Protein AF-A0A0M0F836-F1 (afdb_monomer_lite)

Radius of gyration: 31.85 Å; chains: 1; bounding box: 67×70×103 Å

Structure (mmCIF, N/CA/C/O backbone):
data_AF-A0A0M0F836-F1
#
_entry.id   AF-A0A0M0F836-F1
#
loop_
_atom_site.group_PDB
_atom_site.id
_atom_site.type_symbol
_atom_site.label_atom_id
_atom_site.label_alt_id
_atom_site.label_comp_id
_atom_site.label_asym_id
_atom_site.label_entity_id
_atom_site.label_seq_id
_atom_site.pdbx_PDB_ins_code
_atom_site.Cartn_x
_atom_site.Cartn_y
_atom_site.Cartn_z
_atom_site.occupancy
_atom_site.B_iso_or_equiv
_atom_site.auth_seq_id
_atom_site.auth_comp_id
_atom_site.auth_asym_id
_atom_site.auth_atom_id
_atom_site.pdbx_PDB_model_num
ATOM 1 N N . MET A 1 1 ? -29.508 32.703 23.927 1.00 38.66 1 MET A N 1
ATOM 2 C CA . MET A 1 1 ? -28.479 32.067 23.074 1.00 38.66 1 MET A CA 1
ATOM 3 C C . MET A 1 1 ? -28.420 30.587 23.419 1.00 38.66 1 MET A C 1
ATOM 5 O O . MET A 1 1 ? -27.802 30.212 24.405 1.00 38.66 1 MET A O 1
ATOM 9 N N . THR A 1 2 ? -29.144 29.758 22.676 1.00 40.75 2 THR A N 1
ATOM 10 C CA . THR A 1 2 ? -29.119 28.296 22.809 1.00 40.75 2 THR A CA 1
ATOM 11 C C . THR A 1 2 ? -27.821 27.777 22.197 1.00 40.75 2 THR A C 1
ATOM 13 O O . THR A 1 2 ? -27.558 28.020 21.021 1.00 40.75 2 THR A O 1
ATOM 16 N N . GLY A 1 3 ? -26.974 27.129 23.001 1.00 41.53 3 GLY A N 1
ATOM 17 C CA . GLY A 1 3 ? -25.743 26.508 22.509 1.00 41.53 3 GLY A CA 1
ATOM 18 C C . GLY A 1 3 ? -26.032 25.457 21.426 1.00 41.53 3 GLY A C 1
ATOM 19 O O . GLY A 1 3 ? -27.155 24.952 21.359 1.00 41.53 3 GLY A O 1
ATOM 20 N N . PRO A 1 4 ? -25.049 25.123 20.569 1.00 46.59 4 PRO A N 1
ATOM 21 C CA . PRO A 1 4 ? -25.224 24.083 19.563 1.00 46.59 4 PRO A CA 1
ATOM 22 C C . PRO A 1 4 ? -25.622 22.778 20.258 1.00 46.59 4 PRO A C 1
ATOM 24 O O . PRO A 1 4 ? -24.910 22.296 21.141 1.00 46.59 4 PRO A O 1
ATOM 27 N N . ALA A 1 5 ? -26.783 22.240 19.881 1.00 46.97 5 ALA A N 1
ATOM 28 C CA . ALA A 1 5 ? -27.274 20.973 20.398 1.00 46.97 5 ALA A CA 1
ATOM 29 C C . ALA A 1 5 ? -26.207 19.880 20.181 1.00 46.97 5 ALA A C 1
ATOM 31 O O . ALA A 1 5 ? -25.584 19.846 19.112 1.00 46.97 5 ALA A O 1
ATOM 32 N N . PRO A 1 6 ? -25.957 19.003 21.171 1.00 49.88 6 PRO A N 1
ATOM 33 C CA . PRO A 1 6 ? -25.001 17.917 21.018 1.00 49.88 6 PRO A CA 1
ATOM 34 C C . PRO A 1 6 ? -25.407 17.064 19.816 1.00 49.88 6 PRO A C 1
ATOM 36 O O . PRO A 1 6 ? -26.532 16.568 19.751 1.00 49.88 6 PRO A O 1
ATOM 39 N N . ALA A 1 7 ? -24.496 16.921 18.850 1.00 49.19 7 ALA A N 1
ATOM 40 C CA . ALA A 1 7 ? -24.729 16.081 17.686 1.00 49.19 7 ALA A CA 1
ATOM 41 C C . ALA A 1 7 ? -25.085 14.659 18.168 1.00 49.19 7 ALA A C 1
ATOM 43 O O . ALA A 1 7 ? -24.323 14.098 18.964 1.00 49.19 7 ALA A O 1
ATOM 44 N N . PRO A 1 8 ? -26.226 14.088 17.742 1.00 48.28 8 PRO A N 1
ATOM 45 C CA . PRO A 1 8 ? -26.642 12.760 18.176 1.00 48.28 8 PRO A CA 1
ATOM 46 C C . PRO A 1 8 ? -25.544 11.741 17.855 1.00 48.28 8 PRO A C 1
ATOM 48 O O . PRO A 1 8 ? -24.994 11.755 16.751 1.00 48.28 8 PRO A O 1
ATOM 51 N N . ASP A 1 9 ? -25.199 10.877 18.820 1.00 51.72 9 ASP A N 1
ATOM 52 C CA . ASP A 1 9 ? -24.208 9.819 18.599 1.00 51.72 9 ASP A CA 1
ATOM 53 C C . ASP A 1 9 ? -24.711 8.945 17.434 1.00 51.72 9 ASP A C 1
ATOM 55 O O . ASP A 1 9 ? -25.787 8.357 17.535 1.00 51.72 9 ASP A O 1
ATOM 59 N N . PRO A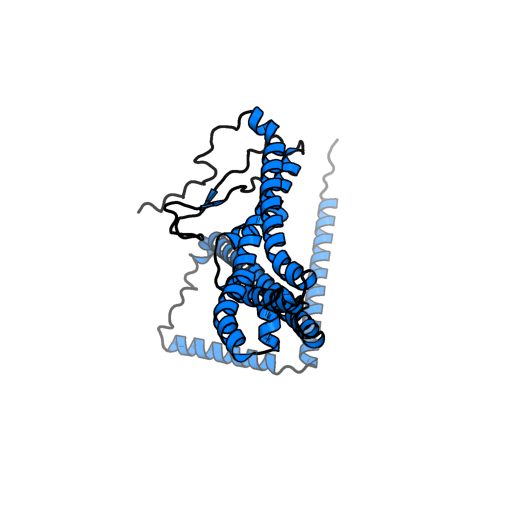 1 10 ? -23.981 8.824 16.312 1.00 49.31 10 PRO A N 1
ATOM 60 C CA . PRO A 1 10 ? -24.404 7.981 15.193 1.00 49.31 10 PRO A CA 1
ATOM 61 C C . PRO A 1 10 ? -24.591 6.507 15.589 1.00 49.31 10 PRO A C 1
ATOM 63 O O . PRO A 1 10 ? -25.200 5.747 14.843 1.00 49.31 10 PRO A O 1
ATOM 66 N N . ARG A 1 11 ? -24.105 6.092 16.769 1.00 52.75 11 ARG A N 1
ATOM 67 C CA . ARG A 1 11 ? -24.384 4.773 17.356 1.00 52.75 11 ARG A CA 1
ATOM 68 C C . ARG A 1 11 ? -25.821 4.589 17.847 1.00 52.75 11 ARG A C 1
ATOM 70 O O . ARG A 1 11 ? -26.222 3.446 18.050 1.00 52.75 11 ARG A O 1
ATOM 77 N N . THR A 1 12 ? -26.567 5.665 18.100 1.00 47.25 12 THR A N 1
ATOM 78 C CA . THR A 1 12 ? -27.884 5.597 18.753 1.00 47.25 12 THR A CA 1
ATOM 79 C C . THR A 1 12 ? -29.061 5.806 17.805 1.00 47.25 12 THR A C 1
ATOM 81 O O . THR A 1 12 ? -30.172 5.441 18.175 1.00 47.25 12 THR A O 1
ATOM 84 N N . SER A 1 13 ? -28.861 6.349 16.598 1.00 45.16 13 SER A N 1
ATOM 85 C CA . SER A 1 13 ? -29.974 6.932 15.830 1.00 45.16 13 SER A CA 1
ATOM 86 C C . SER A 1 13 ? -30.487 6.158 14.607 1.00 45.16 13 SER A C 1
ATOM 88 O O . SER A 1 13 ? -31.520 6.567 14.084 1.00 45.16 13 SER A O 1
ATOM 90 N N . ARG A 1 14 ? -29.858 5.063 14.134 1.00 48.09 14 ARG A N 1
ATOM 91 C CA . ARG A 1 14 ? -30.358 4.359 12.919 1.00 48.09 14 ARG A CA 1
ATOM 92 C C . ARG A 1 14 ? -30.484 2.828 12.927 1.00 48.09 14 ARG A C 1
ATOM 94 O O . ARG A 1 14 ? -31.318 2.345 12.177 1.00 48.09 14 ARG A O 1
ATOM 101 N N . ASP A 1 15 ? -29.808 2.083 13.804 1.00 49.50 15 ASP A N 1
ATOM 102 C CA . ASP A 1 15 ? -29.874 0.601 13.826 1.00 49.50 15 ASP A CA 1
ATOM 103 C C . ASP A 1 15 ? -30.399 0.059 15.171 1.00 49.50 15 ASP A C 1
ATOM 105 O O . ASP A 1 15 ? -29.744 -0.724 15.864 1.00 49.50 15 ASP A O 1
ATOM 109 N N . ALA A 1 16 ? -31.569 0.541 15.600 1.00 49.22 16 ALA A N 1
ATOM 110 C CA . ALA A 1 16 ? -32.181 0.154 16.876 1.00 49.22 16 ALA A CA 1
ATOM 111 C C . ALA A 1 16 ? -32.944 -1.182 16.826 1.00 49.22 16 ALA A C 1
ATOM 113 O O . ALA A 1 16 ? -33.379 -1.662 17.872 1.00 49.22 16 ALA A O 1
ATOM 114 N N . THR A 1 17 ? -33.101 -1.805 15.656 1.00 55.50 17 THR A N 1
ATOM 115 C CA . THR A 1 17 ? -33.663 -3.154 15.562 1.00 55.50 17 THR A CA 1
ATOM 116 C C . THR A 1 17 ? -32.598 -4.164 15.994 1.00 55.50 17 THR A C 1
ATOM 118 O O . THR A 1 17 ? -31.546 -4.257 15.352 1.00 55.50 17 THR A O 1
ATOM 121 N N . PRO A 1 18 ? -32.811 -4.917 17.089 1.00 62.09 18 PRO A N 1
ATOM 122 C CA . PRO A 1 18 ? -31.881 -5.965 17.474 1.00 62.09 18 PRO A CA 1
ATOM 123 C C . PRO A 1 18 ? -31.757 -6.968 16.313 1.00 62.09 18 PRO A C 1
ATOM 125 O O . PRO A 1 18 ? -32.775 -7.363 15.740 1.00 62.09 18 PRO A O 1
ATOM 128 N N . PRO A 1 19 ? -30.531 -7.360 15.920 1.00 68.06 19 PRO A N 1
ATOM 129 C CA . PRO A 1 19 ? -30.342 -8.304 14.828 1.00 68.06 19 PRO A CA 1
ATOM 130 C C . PRO A 1 19 ? -31.049 -9.623 15.156 1.00 68.06 19 PRO A C 1
ATOM 132 O O . PRO A 1 19 ? -30.918 -10.137 16.267 1.00 68.06 19 PRO A O 1
ATOM 135 N N . GLY A 1 20 ? -31.791 -10.171 14.190 1.00 78.69 20 GLY A N 1
ATOM 136 C CA . GLY A 1 20 ? -32.480 -11.449 14.363 1.00 78.69 20 GLY A CA 1
ATOM 137 C C . GLY A 1 20 ? -31.507 -12.594 14.667 1.00 78.69 20 GLY A C 1
ATOM 138 O O . GLY A 1 20 ? -30.345 -12.572 14.253 1.00 78.69 20 GLY A O 1
ATOM 139 N N . THR A 1 21 ? -31.985 -13.629 15.358 1.00 82.19 21 THR A N 1
ATOM 140 C CA . THR A 1 21 ? -31.178 -14.780 15.806 1.00 82.19 21 THR A CA 1
ATOM 141 C C . THR A 1 21 ? -30.405 -15.445 14.662 1.00 82.19 21 THR A C 1
ATOM 143 O O . THR A 1 21 ? -29.228 -15.764 14.814 1.00 82.19 21 THR A O 1
ATOM 146 N N . ALA A 1 22 ? -31.027 -15.580 13.486 1.00 82.69 22 ALA A N 1
ATOM 147 C CA . ALA A 1 22 ? -30.385 -16.139 12.296 1.00 82.69 22 ALA A CA 1
ATOM 148 C C . ALA A 1 22 ? -29.188 -15.296 11.814 1.00 82.69 22 ALA A C 1
ATOM 150 O O . ALA A 1 22 ? -28.144 -15.845 11.467 1.00 82.69 22 ALA A O 1
ATOM 151 N N . ALA A 1 23 ? -29.293 -13.963 11.862 1.00 79.50 23 ALA A N 1
ATOM 152 C CA . ALA A 1 23 ? -28.206 -13.065 11.473 1.00 79.50 23 ALA A CA 1
ATOM 153 C C . ALA A 1 23 ? -27.021 -13.139 12.451 1.00 79.50 23 ALA A C 1
ATOM 155 O O . ALA A 1 23 ? -25.865 -13.037 12.040 1.00 79.50 23 ALA A O 1
ATOM 156 N N . LEU A 1 24 ? -27.291 -13.364 13.741 1.00 79.69 24 LEU A N 1
ATOM 157 C CA . LEU A 1 24 ? -26.248 -13.594 14.742 1.00 79.69 24 LEU A CA 1
ATOM 158 C C . LEU A 1 24 ? -25.555 -14.952 14.558 1.00 79.69 24 LEU A C 1
ATOM 160 O O . LEU A 1 24 ? -24.336 -15.024 14.706 1.00 79.69 24 LEU A O 1
ATOM 164 N N . LEU A 1 25 ? -26.297 -16.001 14.189 1.00 84.62 25 LEU A N 1
ATOM 165 C CA . LEU A 1 25 ? -25.742 -17.335 13.926 1.00 84.62 25 LEU A CA 1
ATOM 166 C C . LEU A 1 25 ? -24.909 -17.390 12.638 1.00 84.62 25 LEU A C 1
ATOM 168 O O . LEU A 1 25 ? -23.861 -18.029 12.617 1.00 84.62 25 LEU A O 1
ATOM 172 N N . LEU A 1 26 ? -25.333 -16.685 11.584 1.00 89.06 26 LEU A N 1
ATOM 173 C CA . LEU A 1 26 ? -24.623 -16.620 10.298 1.00 89.06 26 LEU A CA 1
ATOM 174 C C . LEU A 1 26 ? -23.487 -15.590 10.276 1.00 89.06 26 LEU A C 1
ATOM 176 O O . LEU A 1 26 ? -22.706 -15.543 9.326 1.00 89.06 26 LEU A O 1
ATOM 180 N N . ARG A 1 27 ? -23.346 -14.789 11.333 1.00 87.69 27 ARG A N 1
ATOM 181 C CA . ARG A 1 27 ? -22.303 -13.772 11.491 1.00 87.69 27 ARG A CA 1
ATOM 182 C C . ARG A 1 27 ? -20.878 -14.239 11.140 1.00 87.69 27 ARG A C 1
ATOM 184 O O . ARG A 1 27 ? -20.222 -13.527 10.379 1.00 87.69 27 ARG A O 1
ATOM 191 N N . PRO A 1 28 ? -20.358 -15.375 11.655 1.00 90.12 28 PRO A N 1
ATOM 192 C CA . PRO A 1 28 ? -19.011 -15.825 11.304 1.00 90.12 28 PRO A CA 1
ATOM 193 C C . PRO A 1 28 ? -18.879 -16.128 9.808 1.00 90.12 28 PRO A C 1
ATOM 195 O O . PRO A 1 28 ? -17.868 -15.765 9.214 1.00 90.12 28 PRO A O 1
ATOM 198 N N . VAL A 1 29 ? -19.911 -16.717 9.194 1.00 92.62 29 VAL A N 1
ATOM 199 C CA . VAL A 1 29 ? -19.931 -17.052 7.762 1.00 92.62 29 VAL A CA 1
ATOM 200 C C . VAL A 1 29 ? -19.974 -15.784 6.913 1.00 92.62 29 VAL A C 1
ATOM 202 O O . VAL A 1 29 ? -19.189 -15.653 5.980 1.00 92.62 29 VAL A O 1
ATOM 205 N N . GLY A 1 30 ? -20.819 -14.814 7.273 1.00 90.31 30 GLY A N 1
ATOM 206 C CA . GLY A 1 30 ? -20.904 -13.531 6.574 1.00 90.31 30 GLY A CA 1
ATOM 207 C C . GLY A 1 30 ? -19.574 -12.775 6.579 1.00 90.31 30 GLY A C 1
ATOM 208 O O . GLY A 1 30 ? -19.116 -12.317 5.535 1.00 90.31 30 GLY A O 1
ATOM 209 N N . TYR A 1 31 ? -18.898 -12.699 7.730 1.00 93.38 31 TYR A N 1
ATOM 210 C CA . TYR A 1 31 ? -17.574 -12.077 7.795 1.00 93.38 31 TYR A CA 1
ATOM 211 C C . TYR A 1 31 ? -16.494 -12.864 7.067 1.00 93.38 31 TYR A C 1
ATOM 213 O O . TYR A 1 31 ? -15.620 -12.252 6.460 1.00 93.38 31 TYR A O 1
ATOM 221 N N . LEU A 1 32 ? -16.539 -14.195 7.112 1.00 94.69 32 LEU A N 1
ATOM 222 C CA . LEU A 1 32 ? -15.597 -15.023 6.369 1.00 94.69 32 LEU A CA 1
ATOM 223 C C . LEU A 1 32 ? -15.751 -14.790 4.862 1.00 94.69 32 LEU A C 1
ATOM 225 O O . LEU A 1 32 ? -14.758 -14.535 4.193 1.00 94.69 32 LEU A O 1
ATOM 229 N N . ALA A 1 33 ? -16.984 -14.801 4.349 1.00 94.25 33 ALA A N 1
ATOM 230 C CA . ALA A 1 33 ? -17.275 -14.551 2.941 1.00 94.25 33 ALA A CA 1
ATOM 231 C C . ALA A 1 33 ? -16.788 -13.163 2.497 1.00 94.25 33 ALA A C 1
ATOM 233 O O . ALA A 1 33 ? -16.072 -13.054 1.505 1.00 94.25 33 ALA A O 1
ATOM 234 N N . ILE A 1 34 ? -17.094 -12.111 3.268 1.00 92.75 34 ILE A N 1
ATOM 235 C CA . ILE A 1 34 ? -16.605 -10.751 2.988 1.00 92.75 34 ILE A CA 1
ATOM 236 C C . ILE A 1 34 ? -15.070 -10.711 3.014 1.00 92.75 34 ILE A C 1
ATOM 238 O O . ILE A 1 34 ? -14.456 -10.125 2.123 1.00 92.75 34 ILE A O 1
ATOM 242 N N . GLY A 1 35 ? -14.439 -11.359 3.997 1.00 95.12 35 GLY A N 1
ATOM 243 C CA . GLY A 1 35 ? -12.983 -11.449 4.095 1.00 95.12 35 GLY A CA 1
ATOM 244 C C . GLY A 1 35 ? -12.356 -12.113 2.874 1.00 95.12 35 GLY A C 1
ATOM 245 O O . GLY A 1 35 ? -11.427 -11.557 2.298 1.00 95.12 35 GLY A O 1
ATOM 246 N N . LEU A 1 36 ? -12.910 -13.245 2.434 1.00 97.38 36 LEU A N 1
ATOM 247 C CA . LEU A 1 36 ? -12.462 -13.967 1.242 1.00 97.38 36 LEU A CA 1
ATOM 248 C C . LEU A 1 36 ? -12.604 -13.128 -0.029 1.00 97.38 36 LEU A C 1
ATOM 250 O O . LEU A 1 36 ? -11.670 -13.093 -0.824 1.00 97.38 36 LEU A O 1
ATOM 254 N N . VAL A 1 37 ? -13.720 -12.412 -0.202 1.00 96.56 37 VAL A N 1
ATOM 255 C CA . VAL A 1 37 ? -13.922 -11.516 -1.353 1.00 96.56 37 VAL A CA 1
ATOM 256 C C . VAL A 1 37 ? -12.861 -10.417 -1.377 1.00 96.56 37 VAL A C 1
ATOM 258 O O . VAL A 1 37 ? -12.195 -10.229 -2.393 1.00 96.56 37 VAL A O 1
ATOM 261 N N . TRP A 1 38 ? -12.640 -9.719 -0.260 1.00 95.69 38 TRP A N 1
ATOM 262 C CA . TRP A 1 38 ? -11.617 -8.671 -0.203 1.00 95.69 38 TRP A CA 1
ATOM 263 C C . TRP A 1 38 ? -10.201 -9.221 -0.375 1.00 95.69 38 TRP A C 1
ATOM 265 O O . TRP A 1 38 ? -9.377 -8.577 -1.020 1.00 95.69 38 TRP A O 1
ATOM 275 N N . THR A 1 39 ? -9.910 -10.415 0.143 1.00 97.44 39 THR A N 1
ATOM 276 C CA . THR A 1 39 ? -8.635 -11.092 -0.114 1.00 97.44 39 THR A CA 1
ATOM 277 C C . THR A 1 39 ? -8.474 -11.443 -1.585 1.00 97.44 39 THR A C 1
ATOM 279 O O . THR A 1 39 ? -7.408 -11.185 -2.130 1.00 97.44 39 THR A O 1
ATOM 282 N N . ALA A 1 40 ? -9.506 -11.965 -2.248 1.00 97.50 40 ALA A N 1
ATOM 283 C CA . ALA A 1 40 ? -9.458 -12.271 -3.674 1.00 97.50 40 ALA A CA 1
ATOM 284 C C . ALA A 1 40 ? -9.200 -11.009 -4.511 1.00 97.50 40 ALA A C 1
ATOM 286 O O . ALA A 1 40 ? -8.326 -11.023 -5.372 1.00 97.50 40 ALA A O 1
ATOM 287 N N . ILE A 1 41 ? -9.875 -9.895 -4.200 1.00 95.38 41 ILE A N 1
ATOM 288 C CA . ILE A 1 41 ? -9.624 -8.594 -4.842 1.00 95.38 41 ILE A CA 1
ATOM 289 C C . ILE A 1 41 ? -8.181 -8.136 -4.584 1.00 95.38 41 ILE A C 1
ATOM 291 O O . ILE A 1 41 ? -7.490 -7.721 -5.509 1.00 95.38 41 ILE A O 1
ATOM 295 N N . GLY A 1 42 ? -7.699 -8.236 -3.342 1.00 95.38 42 GLY A N 1
ATOM 296 C CA . GLY A 1 42 ? -6.328 -7.869 -2.986 1.00 95.38 42 GLY A CA 1
ATOM 297 C C . GLY A 1 42 ? -5.282 -8.701 -3.728 1.00 95.38 42 GLY A C 1
ATOM 298 O O . GLY A 1 42 ? -4.326 -8.146 -4.264 1.00 95.38 42 GLY A O 1
ATOM 299 N N . LEU A 1 43 ? -5.484 -10.017 -3.810 1.00 97.00 43 LEU A N 1
ATOM 300 C CA . LEU A 1 43 ? -4.622 -10.936 -4.554 1.00 97.00 43 LEU A CA 1
ATOM 301 C C . LEU A 1 43 ? -4.673 -10.677 -6.058 1.00 97.00 43 LEU A C 1
ATOM 303 O O . LEU A 1 43 ? -3.630 -10.716 -6.699 1.00 97.00 43 LEU A O 1
ATOM 307 N N . PHE A 1 44 ? -5.845 -10.367 -6.613 1.00 96.19 44 PHE A N 1
ATOM 308 C CA . PHE A 1 44 ? -5.985 -9.982 -8.015 1.00 96.19 44 PHE A CA 1
ATOM 309 C C . PHE A 1 44 ? -5.193 -8.708 -8.328 1.00 96.19 44 PHE A C 1
ATOM 311 O O . PHE A 1 44 ? -4.434 -8.681 -9.292 1.00 96.19 44 PHE A O 1
ATOM 318 N N . VAL A 1 45 ? -5.297 -7.677 -7.481 1.00 93.62 45 VAL A N 1
ATOM 319 C CA . VAL A 1 45 ? -4.514 -6.439 -7.626 1.00 93.62 45 VAL A CA 1
ATOM 320 C C . VAL A 1 45 ? -3.017 -6.730 -7.526 1.00 93.62 45 VAL A C 1
ATOM 322 O O . VAL A 1 45 ? -2.258 -6.292 -8.382 1.00 93.62 45 VAL A O 1
ATOM 325 N N . VAL A 1 46 ? -2.574 -7.506 -6.532 1.00 94.00 46 VAL A N 1
ATOM 326 C CA . VAL A 1 46 ? -1.161 -7.914 -6.426 1.00 94.00 46 VAL A CA 1
ATOM 327 C C . VAL A 1 46 ? -0.718 -8.685 -7.671 1.00 94.00 46 VAL A C 1
ATOM 329 O O . VAL A 1 46 ? 0.346 -8.401 -8.213 1.00 94.00 46 VAL A O 1
ATOM 332 N N . GLY A 1 47 ? -1.545 -9.610 -8.157 1.00 94.75 47 GLY A N 1
ATOM 333 C CA . GLY A 1 47 ? -1.306 -10.370 -9.378 1.00 94.75 47 GLY A CA 1
ATOM 334 C C . GLY A 1 47 ? -1.130 -9.466 -10.593 1.00 94.75 47 GLY A C 1
ATOM 335 O O . GLY A 1 47 ? -0.158 -9.630 -11.317 1.00 94.75 47 GLY A O 1
ATOM 336 N N . LEU A 1 48 ? -1.987 -8.456 -10.767 1.00 92.19 48 LEU A N 1
ATOM 337 C CA . LEU A 1 48 ? -1.876 -7.475 -11.851 1.00 92.19 48 LEU A CA 1
ATOM 338 C C . LEU A 1 48 ? -0.551 -6.696 -11.792 1.00 92.19 48 LEU A C 1
ATOM 340 O O . LEU A 1 48 ? 0.092 -6.484 -12.817 1.00 92.19 48 LEU A O 1
ATOM 344 N N . TYR A 1 49 ? -0.113 -6.309 -10.593 1.00 90.75 49 TYR A N 1
ATOM 345 C CA . TYR A 1 49 ? 1.161 -5.609 -10.401 1.00 90.75 49 TYR A CA 1
ATOM 346 C C . TYR A 1 49 ? 2.375 -6.504 -10.657 1.00 90.75 49 TYR A C 1
ATOM 348 O O . TYR A 1 49 ? 3.394 -6.027 -11.154 1.00 90.75 49 TYR A O 1
ATOM 356 N N . LEU A 1 50 ? 2.290 -7.787 -10.304 1.00 93.56 50 LEU A N 1
ATOM 357 C CA . LEU A 1 50 ? 3.360 -8.755 -10.539 1.00 93.56 50 LEU A CA 1
ATOM 358 C C . LEU A 1 50 ? 3.379 -9.264 -11.984 1.00 93.56 50 LEU A C 1
ATOM 360 O O . LEU A 1 50 ? 4.448 -9.620 -12.471 1.00 93.56 50 LEU A O 1
ATOM 364 N N . ALA A 1 51 ? 2.238 -9.258 -12.678 1.00 93.38 51 ALA A N 1
ATOM 365 C CA . ALA A 1 51 ? 2.105 -9.748 -14.046 1.00 93.38 51 ALA A CA 1
ATOM 366 C C . ALA A 1 51 ? 3.047 -9.027 -15.016 1.00 93.38 51 ALA A C 1
ATOM 368 O O . ALA A 1 51 ? 3.615 -9.670 -15.887 1.00 93.38 51 ALA A O 1
ATOM 369 N N . VAL A 1 52 ? 3.284 -7.724 -14.831 1.00 90.44 52 VAL A N 1
ATOM 370 C CA . VAL A 1 52 ? 4.201 -6.951 -15.688 1.00 90.44 52 VAL A CA 1
ATOM 371 C C . VAL A 1 52 ? 5.649 -7.425 -15.538 1.00 90.44 52 VAL A C 1
ATOM 373 O O . VAL A 1 52 ? 6.348 -7.618 -16.530 1.00 90.44 52 VAL A O 1
ATOM 376 N N . ALA A 1 53 ? 6.100 -7.660 -14.305 1.00 91.25 53 ALA A N 1
ATOM 377 C CA . ALA A 1 53 ? 7.435 -8.198 -14.056 1.00 91.25 53 ALA A CA 1
ATOM 378 C C . ALA A 1 53 ? 7.544 -9.667 -14.503 1.00 91.25 53 ALA A C 1
ATOM 380 O O . ALA A 1 53 ? 8.562 -10.061 -15.066 1.00 91.25 53 ALA A O 1
ATOM 381 N N . ALA A 1 54 ? 6.493 -10.465 -14.287 1.00 93.94 54 ALA A N 1
ATOM 382 C CA . ALA A 1 54 ? 6.426 -11.854 -14.730 1.00 93.94 54 ALA A CA 1
ATOM 383 C C . ALA A 1 54 ? 6.497 -11.959 -16.260 1.00 93.94 54 ALA A C 1
ATOM 385 O O . ALA A 1 54 ? 7.296 -12.737 -16.767 1.00 93.94 54 ALA A O 1
ATOM 386 N N . TYR A 1 55 ? 5.750 -11.121 -16.983 1.00 92.69 55 TYR A N 1
ATOM 387 C CA . TYR A 1 55 ? 5.828 -11.005 -18.439 1.00 92.69 55 TYR A CA 1
ATOM 388 C C . TYR A 1 55 ? 7.271 -10.759 -18.891 1.00 92.69 55 TYR A C 1
ATOM 390 O O . TYR A 1 55 ? 7.800 -11.500 -19.710 1.00 92.69 55 TYR A O 1
ATOM 398 N N . GLY A 1 56 ? 7.960 -9.791 -18.275 1.00 90.81 56 GLY A N 1
ATOM 399 C CA . GLY A 1 56 ? 9.361 -9.506 -18.590 1.00 90.81 56 GLY A CA 1
ATOM 400 C C . GLY A 1 56 ? 10.324 -10.674 -18.325 1.00 90.81 56 GLY A C 1
ATOM 401 O O . GLY A 1 56 ? 11.325 -10.797 -19.029 1.00 90.81 56 GLY A O 1
ATOM 402 N N . LEU A 1 57 ? 10.038 -11.522 -17.331 1.00 93.25 57 LEU A N 1
ATOM 403 C CA . LEU A 1 57 ? 10.885 -12.661 -16.951 1.00 93.25 57 LEU A CA 1
ATOM 404 C C . LEU A 1 57 ? 10.650 -13.908 -17.799 1.00 93.25 57 LEU A C 1
ATOM 406 O O . LEU A 1 57 ? 11.608 -14.636 -18.058 1.00 93.25 57 LEU A O 1
ATOM 410 N N . PHE A 1 58 ? 9.394 -14.184 -18.147 1.00 94.62 58 PHE A N 1
ATOM 411 C CA . PHE A 1 58 ? 8.990 -15.459 -18.735 1.00 94.62 58 PHE A CA 1
ATOM 412 C C . PHE A 1 58 ? 8.777 -15.391 -20.242 1.00 94.62 58 PHE A C 1
ATOM 414 O O . PHE A 1 58 ? 8.986 -16.405 -20.903 1.00 94.62 58 PHE A O 1
ATOM 421 N N . GLU A 1 59 ? 8.407 -14.232 -20.790 1.00 93.25 59 GLU A N 1
ATOM 422 C CA . GLU A 1 59 ? 8.182 -14.124 -22.228 1.00 93.25 59 GLU A CA 1
ATOM 423 C C . GLU A 1 59 ? 9.495 -13.984 -23.008 1.00 93.25 59 GLU A C 1
ATOM 425 O O . GLU A 1 59 ? 10.463 -13.382 -22.513 1.00 93.25 59 GLU A O 1
ATOM 430 N N . PRO A 1 60 ? 9.555 -14.507 -24.244 1.00 89.75 60 PRO A N 1
ATOM 431 C CA . PRO A 1 60 ? 10.692 -14.316 -25.130 1.00 89.75 60 PRO A CA 1
ATOM 432 C C . PRO A 1 60 ? 11.001 -12.826 -25.360 1.00 89.75 60 PRO A C 1
ATOM 434 O O . PRO A 1 60 ? 10.087 -12.009 -25.458 1.00 89.75 60 PRO A O 1
ATOM 437 N N . PRO A 1 61 ? 12.281 -12.443 -25.537 1.00 87.12 61 PRO A N 1
ATOM 438 C CA . PRO A 1 61 ? 12.653 -11.064 -25.864 1.00 87.12 61 PRO A CA 1
ATOM 439 C C . PRO A 1 61 ? 11.969 -10.496 -27.115 1.00 87.12 61 PRO A C 1
ATOM 441 O O . PRO A 1 61 ? 11.755 -9.289 -27.191 1.00 87.12 61 PRO A O 1
ATOM 444 N N . ALA A 1 62 ? 11.630 -11.356 -28.083 1.00 85.19 62 ALA A N 1
ATOM 445 C CA . ALA A 1 62 ? 10.946 -10.969 -29.316 1.00 85.19 62 ALA A CA 1
ATOM 446 C C . ALA A 1 62 ? 9.542 -10.396 -29.056 1.00 85.19 62 ALA A C 1
ATOM 448 O O . ALA A 1 62 ? 9.132 -9.469 -29.743 1.00 85.19 62 ALA A O 1
ATOM 449 N N . ASP A 1 63 ? 8.859 -10.872 -28.013 1.00 88.88 63 ASP A N 1
ATOM 450 C CA . ASP A 1 63 ? 7.516 -10.416 -27.635 1.00 88.88 63 ASP A CA 1
ATOM 451 C C . ASP A 1 63 ? 7.564 -9.179 -26.715 1.00 88.88 63 ASP A C 1
ATOM 453 O O . ASP A 1 63 ? 6.548 -8.646 -26.267 1.00 88.88 63 ASP A O 1
ATOM 457 N N . GLN A 1 64 ? 8.762 -8.673 -26.421 1.00 87.31 64 GLN A N 1
ATOM 458 C CA . GLN A 1 64 ? 9.005 -7.532 -25.542 1.00 87.31 64 GLN A CA 1
ATOM 459 C C . GLN A 1 64 ? 9.419 -6.288 -26.341 1.00 87.31 64 GLN A C 1
ATOM 461 O O . GLN A 1 64 ? 10.364 -5.583 -25.970 1.00 87.31 64 GLN A O 1
ATOM 466 N N . GLU A 1 65 ? 8.695 -6.002 -27.429 1.00 82.38 65 GLU A N 1
ATOM 467 C CA . GLU A 1 65 ? 9.027 -4.944 -28.396 1.00 82.38 65 GLU A CA 1
ATOM 468 C C . GLU A 1 65 ? 9.419 -3.587 -27.782 1.00 82.38 65 GLU A C 1
ATOM 470 O O . GLU A 1 65 ? 10.436 -3.039 -28.214 1.00 82.38 65 GLU A O 1
ATOM 475 N N . PRO A 1 66 ? 8.738 -3.047 -26.743 1.00 82.12 66 PRO A N 1
ATOM 476 C CA . PRO A 1 66 ? 9.107 -1.746 -26.180 1.00 82.12 66 PRO A CA 1
ATOM 477 C C . PRO A 1 66 ? 10.539 -1.706 -25.632 1.00 82.12 66 PRO A C 1
ATOM 479 O O . PRO A 1 66 ? 11.187 -0.660 -25.646 1.00 82.12 66 PRO A O 1
ATOM 482 N N . TRP A 1 67 ? 11.034 -2.838 -25.131 1.00 87.00 67 TRP A N 1
ATOM 483 C CA . TRP A 1 67 ? 12.360 -2.949 -24.528 1.00 87.00 67 TRP A CA 1
ATOM 484 C C . TRP A 1 67 ? 13.425 -3.295 -25.565 1.00 87.00 67 TRP A C 1
ATOM 486 O O . TRP A 1 67 ? 14.525 -2.747 -25.505 1.00 87.00 67 TRP A O 1
ATOM 496 N N . ALA A 1 68 ? 13.092 -4.133 -26.549 1.00 83.81 68 ALA A N 1
ATOM 497 C CA . ALA A 1 68 ? 13.972 -4.413 -27.680 1.00 83.81 68 ALA A CA 1
ATOM 498 C C . ALA A 1 68 ? 14.234 -3.142 -28.517 1.00 83.81 68 ALA A C 1
ATOM 500 O O . ALA A 1 68 ? 15.383 -2.827 -28.837 1.00 83.81 68 ALA A O 1
ATOM 501 N N . GLU A 1 69 ? 13.190 -2.352 -28.789 1.00 86.12 69 GLU A N 1
ATOM 502 C CA . GLU A 1 69 ? 13.289 -1.080 -29.515 1.00 86.12 69 GLU A CA 1
ATOM 503 C C . GLU A 1 69 ? 14.079 -0.024 -28.724 1.00 86.12 69 GLU A C 1
ATOM 505 O O . GLU A 1 69 ? 14.794 0.785 -29.312 1.00 86.12 69 GLU A O 1
ATOM 510 N N . LEU A 1 70 ? 14.015 -0.044 -27.386 1.00 86.75 70 LEU A N 1
ATOM 511 C CA . LEU A 1 70 ? 14.800 0.865 -26.543 1.00 86.75 70 LEU A CA 1
ATOM 512 C C . LEU A 1 70 ? 16.308 0.645 -26.718 1.00 86.75 70 LEU A C 1
ATOM 514 O O . LEU A 1 70 ? 17.074 1.608 -26.703 1.00 86.75 70 LEU A O 1
ATOM 518 N N . VAL A 1 71 ? 16.729 -0.613 -26.875 1.00 86.69 71 VAL A N 1
ATOM 519 C CA . VAL A 1 71 ? 18.136 -0.977 -27.088 1.00 86.69 71 VAL A CA 1
ATOM 520 C C . VAL A 1 71 ? 18.581 -0.611 -28.506 1.00 86.69 71 VAL A C 1
ATOM 522 O O . VAL A 1 71 ? 19.684 -0.098 -28.682 1.00 86.69 71 VAL A O 1
ATOM 525 N N . ALA A 1 72 ? 17.728 -0.841 -29.507 1.00 87.31 72 ALA A N 1
ATOM 526 C CA . ALA A 1 72 ? 18.051 -0.589 -30.910 1.00 87.31 72 ALA A CA 1
ATOM 527 C C . ALA A 1 72 ? 17.985 0.902 -31.302 1.00 87.31 72 ALA A C 1
ATOM 529 O O . ALA A 1 72 ? 18.815 1.382 -32.072 1.00 87.31 72 ALA A O 1
ATOM 530 N N . SER A 1 73 ? 17.009 1.646 -30.776 1.00 87.94 73 SER A N 1
ATOM 531 C CA . SER A 1 73 ? 16.716 3.037 -31.144 1.00 87.94 73 SER A CA 1
ATOM 532 C C . SER A 1 73 ? 16.176 3.839 -29.946 1.00 87.94 73 SER A C 1
ATOM 534 O O . SER A 1 73 ? 14.975 4.118 -29.854 1.00 87.94 73 SER A O 1
ATOM 536 N N . PRO A 1 74 ? 17.048 4.272 -29.018 1.00 85.94 74 PRO A N 1
ATOM 537 C CA . PRO A 1 74 ? 16.620 4.832 -27.737 1.00 85.94 74 PRO A CA 1
ATOM 538 C C . PRO A 1 74 ? 15.820 6.137 -27.863 1.00 85.94 74 PRO A C 1
ATOM 540 O O . PRO A 1 74 ? 14.927 6.385 -27.059 1.00 85.94 74 PRO A O 1
ATOM 543 N N . GLY A 1 75 ? 16.087 6.972 -28.874 1.00 86.50 75 GLY A N 1
ATOM 544 C CA . GLY A 1 75 ? 15.489 8.311 -28.985 1.00 86.50 75 GLY A CA 1
ATOM 545 C C . GLY A 1 75 ? 13.954 8.327 -29.046 1.00 86.50 75 GLY A C 1
ATOM 546 O O . GLY A 1 75 ? 13.317 9.071 -28.300 1.00 86.50 75 GLY A O 1
ATOM 547 N N . ALA A 1 76 ? 13.348 7.485 -29.889 1.00 80.88 76 ALA A N 1
ATOM 548 C CA . ALA A 1 76 ? 11.891 7.444 -30.064 1.00 80.88 76 ALA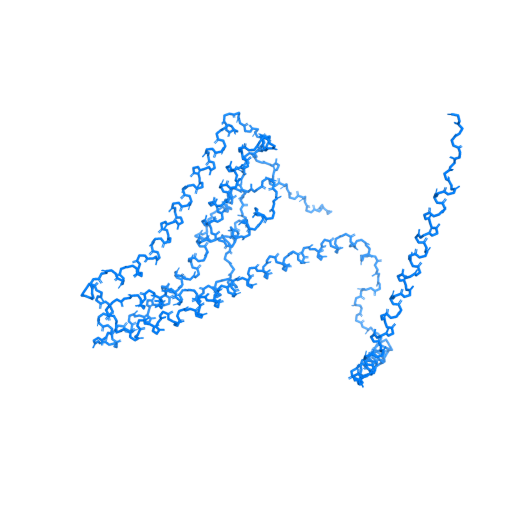 A CA 1
ATOM 549 C C . ALA A 1 76 ? 11.174 6.807 -28.861 1.00 80.88 76 ALA A C 1
ATOM 551 O O . ALA A 1 76 ? 10.101 7.256 -28.443 1.00 80.88 76 ALA A O 1
ATOM 552 N N . VAL A 1 77 ? 11.782 5.781 -28.262 1.00 87.44 77 VAL A N 1
ATOM 553 C CA . VAL A 1 77 ? 11.224 5.091 -27.093 1.00 87.44 77 VAL A CA 1
ATOM 554 C C . VAL A 1 77 ? 11.314 5.965 -25.843 1.00 87.44 77 VAL A C 1
ATOM 556 O O . VAL A 1 77 ? 10.344 6.046 -25.089 1.00 87.44 77 VAL A O 1
ATOM 559 N N . LEU A 1 78 ? 12.418 6.694 -25.652 1.00 88.19 78 LEU A N 1
ATOM 560 C CA . LEU A 1 78 ? 12.575 7.625 -24.531 1.00 88.19 78 LEU A CA 1
ATOM 561 C C . LEU A 1 78 ? 11.513 8.730 -24.542 1.00 88.19 78 LEU A C 1
ATOM 563 O O . LEU A 1 78 ? 10.995 9.070 -23.481 1.00 88.19 78 LEU A O 1
ATOM 567 N N . GLY A 1 79 ? 11.127 9.240 -25.718 1.00 87.94 79 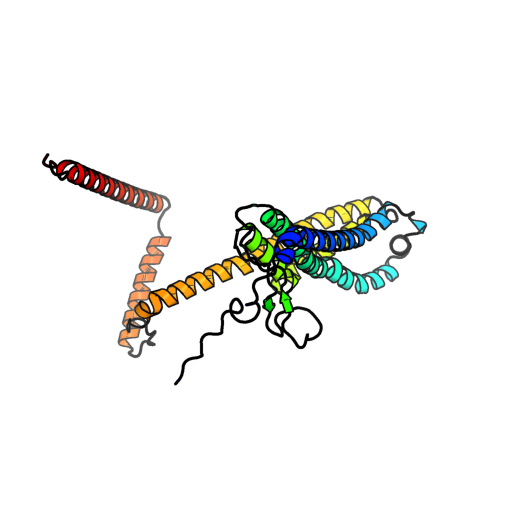GLY A N 1
ATOM 568 C CA . GLY A 1 79 ? 10.029 10.205 -25.842 1.00 87.94 79 GLY A CA 1
ATOM 569 C C . GLY A 1 79 ? 8.687 9.648 -25.349 1.00 87.94 79 GLY A C 1
ATOM 570 O O . GLY A 1 79 ? 7.998 10.296 -24.561 1.00 87.94 79 GLY A O 1
ATOM 571 N N . ARG A 1 80 ? 8.338 8.413 -25.740 1.00 89.12 80 ARG A N 1
ATOM 572 C CA . ARG A 1 80 ? 7.117 7.729 -25.266 1.00 89.12 80 ARG A CA 1
ATOM 573 C C . ARG A 1 80 ? 7.171 7.438 -23.764 1.00 89.12 80 ARG A C 1
ATOM 575 O O . ARG A 1 80 ? 6.201 7.694 -23.048 1.00 89.12 80 ARG A O 1
ATOM 582 N N . LEU A 1 81 ? 8.311 6.950 -23.272 1.00 89.81 81 LEU A N 1
ATOM 583 C CA . LEU A 1 81 ? 8.520 6.674 -21.850 1.00 89.81 81 LEU A CA 1
ATOM 584 C C . LEU A 1 81 ? 8.462 7.948 -21.003 1.00 89.81 81 LEU A C 1
ATOM 586 O O . LEU A 1 81 ? 7.906 7.903 -19.913 1.00 89.81 81 LEU A O 1
ATOM 590 N N . ALA A 1 82 ? 8.950 9.089 -21.493 1.00 90.00 82 ALA A N 1
ATOM 591 C CA . ALA A 1 82 ? 8.869 10.358 -20.770 1.00 90.00 82 ALA A CA 1
ATOM 592 C C . ALA A 1 82 ? 7.417 10.791 -20.491 1.00 90.00 82 ALA A C 1
ATOM 594 O O . ALA A 1 82 ? 7.145 11.393 -19.454 1.00 90.00 82 ALA A O 1
ATOM 595 N N . VAL A 1 83 ? 6.481 10.445 -21.382 1.00 92.88 83 VAL A N 1
ATOM 596 C CA . VAL A 1 83 ? 5.048 10.735 -21.218 1.00 92.88 83 VAL A CA 1
ATOM 597 C C . VAL A 1 83 ? 4.353 9.686 -20.344 1.00 92.88 83 VAL A C 1
ATOM 599 O O . VAL A 1 83 ? 3.566 10.036 -19.465 1.00 92.88 83 VAL A O 1
ATOM 602 N N . LEU A 1 84 ? 4.641 8.398 -20.558 1.00 92.62 84 LEU A N 1
ATOM 603 C CA . LEU A 1 84 ? 3.958 7.303 -19.859 1.00 92.62 84 LEU A CA 1
ATOM 604 C C . LEU A 1 84 ? 4.491 7.058 -18.443 1.00 92.62 84 LEU A C 1
ATOM 606 O O . LEU A 1 84 ? 3.709 6.758 -17.540 1.00 92.62 84 LEU A O 1
ATOM 610 N N . ALA A 1 85 ? 5.799 7.195 -18.217 1.00 92.56 85 ALA A N 1
ATOM 611 C CA . ALA A 1 85 ? 6.427 6.856 -16.942 1.00 92.56 85 ALA A CA 1
ATOM 612 C C . ALA A 1 85 ? 5.837 7.628 -15.749 1.00 92.56 85 ALA A C 1
ATOM 614 O O . ALA A 1 85 ? 5.552 6.980 -14.745 1.00 92.56 85 ALA A O 1
ATOM 615 N N . PRO A 1 86 ? 5.563 8.949 -15.813 1.00 95.62 86 PRO A N 1
ATOM 616 C CA . PRO A 1 86 ? 4.922 9.658 -14.705 1.00 95.62 86 PRO A CA 1
ATOM 617 C C . PRO A 1 86 ? 3.548 9.082 -14.340 1.00 95.62 86 PRO A C 1
ATOM 619 O O . PRO A 1 86 ? 3.244 8.914 -13.159 1.00 95.62 86 PRO A O 1
ATOM 622 N N . ILE A 1 87 ? 2.736 8.727 -15.342 1.00 95.94 87 ILE A N 1
ATOM 623 C CA . ILE A 1 87 ? 1.406 8.135 -15.144 1.00 95.94 87 ILE A CA 1
ATOM 624 C C . ILE A 1 87 ? 1.552 6.772 -14.467 1.00 95.94 87 ILE A C 1
ATOM 626 O O . ILE A 1 87 ? 0.921 6.515 -13.442 1.00 95.94 87 ILE A O 1
ATOM 630 N N . VAL A 1 88 ? 2.433 5.922 -14.998 1.00 94.19 88 VAL A N 1
ATOM 631 C CA . VAL A 1 88 ? 2.691 4.589 -14.447 1.00 94.19 88 VAL A CA 1
ATOM 632 C C . VAL A 1 88 ? 3.238 4.682 -13.024 1.00 94.19 88 VAL A C 1
ATOM 634 O O . VAL A 1 88 ? 2.776 3.948 -12.163 1.00 94.19 88 VAL A O 1
ATOM 637 N N . VAL A 1 89 ? 4.146 5.614 -12.726 1.00 97.00 89 VAL A N 1
ATOM 638 C CA . VAL A 1 89 ? 4.671 5.842 -11.369 1.00 97.00 89 VAL A CA 1
ATOM 639 C C . VAL A 1 89 ? 3.559 6.258 -10.403 1.00 97.00 89 VAL A C 1
ATOM 641 O O . VAL A 1 89 ? 3.510 5.763 -9.277 1.00 97.00 89 VAL A O 1
ATOM 644 N N . VAL A 1 90 ? 2.643 7.138 -10.818 1.00 95.44 90 VAL A N 1
ATOM 645 C CA . VAL A 1 90 ? 1.509 7.559 -9.978 1.00 95.44 90 VAL A CA 1
ATOM 646 C C . VAL A 1 90 ? 0.545 6.397 -9.716 1.00 95.44 90 VAL A C 1
ATOM 648 O O . VAL A 1 90 ? 0.101 6.208 -8.579 1.00 95.44 90 VAL A O 1
ATOM 651 N N . LEU A 1 91 ? 0.246 5.593 -10.739 1.00 93.12 91 LEU A N 1
ATOM 652 C CA . LEU A 1 91 ? -0.588 4.400 -10.591 1.00 93.12 91 LEU A CA 1
ATOM 653 C C . LEU A 1 91 ? 0.107 3.348 -9.709 1.00 93.12 91 LEU A C 1
ATOM 655 O O . LEU A 1 91 ? -0.489 2.795 -8.784 1.00 93.12 91 LEU A O 1
ATOM 659 N N . ALA A 1 92 ? 1.393 3.104 -9.942 1.00 93.88 92 ALA A N 1
ATOM 660 C CA . ALA A 1 92 ? 2.137 2.043 -9.285 1.00 93.88 92 ALA A CA 1
ATOM 661 C C . ALA A 1 92 ? 2.547 2.372 -7.840 1.00 93.88 92 ALA A C 1
ATOM 663 O O . ALA A 1 92 ? 2.747 1.467 -7.035 1.00 93.88 92 ALA A O 1
ATOM 664 N N . GLY A 1 93 ? 2.676 3.655 -7.499 1.00 95.56 93 GLY A N 1
ATOM 665 C CA . GLY A 1 93 ? 3.030 4.115 -6.158 1.00 95.56 93 GLY A CA 1
ATOM 666 C C . GLY A 1 93 ? 1.804 4.592 -5.375 1.00 95.56 93 GLY A C 1
ATOM 667 O O . GLY A 1 93 ? 1.197 3.800 -4.651 1.00 95.56 93 GLY A O 1
ATOM 668 N N . PRO A 1 94 ? 1.419 5.877 -5.492 1.00 94.56 94 PRO A N 1
ATOM 669 C CA . PRO A 1 94 ? 0.280 6.452 -4.779 1.00 94.56 94 PRO A CA 1
ATOM 670 C C . PRO A 1 94 ? -1.019 5.651 -4.877 1.00 94.56 94 PRO A C 1
ATOM 672 O O . PRO A 1 94 ? -1.598 5.317 -3.844 1.00 94.56 94 PRO A O 1
ATOM 675 N N . VAL A 1 95 ? -1.486 5.318 -6.084 1.00 92.81 95 VAL A N 1
ATOM 676 C CA . VAL A 1 95 ? -2.769 4.607 -6.233 1.00 92.81 95 VAL A CA 1
ATOM 677 C C . VAL A 1 95 ? -2.688 3.213 -5.615 1.00 92.81 95 VAL A C 1
ATOM 679 O O . VAL A 1 95 ? -3.579 2.843 -4.852 1.00 92.81 95 VAL A O 1
ATOM 682 N N . ALA A 1 96 ? -1.589 2.487 -5.842 1.00 93.62 96 ALA A N 1
ATOM 683 C CA . ALA A 1 96 ? -1.334 1.194 -5.208 1.00 93.62 96 ALA A CA 1
ATOM 684 C C . ALA A 1 96 ? -1.377 1.277 -3.676 1.00 93.62 96 ALA A C 1
ATOM 686 O O . ALA A 1 96 ? -1.971 0.418 -3.021 1.00 93.62 96 ALA A O 1
ATOM 687 N N . TRP A 1 97 ? -0.773 2.321 -3.098 1.00 95.06 97 TRP A N 1
ATOM 688 C CA . TRP A 1 97 ? -0.773 2.566 -1.658 1.00 95.06 97 TRP A CA 1
ATOM 689 C C . TRP A 1 97 ? -2.190 2.761 -1.114 1.00 95.06 97 TRP A C 1
ATOM 691 O O . TRP A 1 97 ? -2.580 2.070 -0.169 1.00 95.06 97 TRP A O 1
ATOM 701 N N . TYR A 1 98 ? -2.977 3.660 -1.713 1.00 93.31 98 TYR A N 1
ATOM 702 C CA . TYR A 1 98 ? -4.347 3.930 -1.265 1.00 93.31 98 TYR A CA 1
ATOM 703 C C . TYR A 1 98 ? -5.251 2.711 -1.434 1.00 93.31 98 TYR A C 1
ATOM 705 O O . TYR A 1 98 ? -5.986 2.354 -0.512 1.00 93.31 98 TYR A O 1
ATOM 713 N N . LEU A 1 99 ? -5.136 2.021 -2.568 1.00 92.62 99 LEU A N 1
ATOM 714 C CA . LEU A 1 99 ? -5.895 0.810 -2.847 1.00 92.62 99 LEU A CA 1
ATOM 715 C C . LEU A 1 99 ? -5.543 -0.308 -1.854 1.00 92.62 99 LEU A C 1
ATOM 717 O O . LEU A 1 99 ? -6.432 -0.937 -1.281 1.00 92.62 99 LEU A O 1
ATOM 721 N N . SER A 1 100 ? -4.254 -0.487 -1.554 1.00 94.62 100 SER A N 1
ATOM 722 C CA . SER A 1 100 ? -3.786 -1.436 -0.538 1.00 94.62 100 SER A CA 1
ATOM 723 C C . SER A 1 100 ? -4.311 -1.086 0.855 1.00 94.62 100 SER A C 1
ATOM 725 O O . SER A 1 100 ? -4.755 -1.969 1.590 1.00 94.62 100 SER A O 1
ATOM 727 N N . CYS A 1 101 ? -4.311 0.201 1.211 1.00 94.06 101 CYS A N 1
ATOM 728 C CA . CYS A 1 101 ? -4.869 0.694 2.468 1.00 94.06 101 CYS A CA 1
ATOM 729 C C . CYS A 1 101 ? -6.393 0.526 2.556 1.00 94.06 101 CYS A C 1
ATOM 731 O O . CYS A 1 101 ? -6.920 0.424 3.659 1.00 94.06 101 CYS A O 1
ATOM 733 N N . ALA A 1 102 ? -7.112 0.479 1.436 1.00 91.44 102 ALA A N 1
ATOM 734 C CA . ALA A 1 102 ? -8.546 0.212 1.428 1.00 91.44 102 ALA A CA 1
ATOM 735 C C . ALA A 1 102 ? -8.842 -1.294 1.548 1.00 91.44 102 ALA A C 1
ATOM 737 O O . ALA A 1 102 ? -9.623 -1.701 2.409 1.00 91.44 102 ALA A O 1
ATOM 738 N N . ILE A 1 103 ? -8.187 -2.124 0.728 1.00 94.88 103 ILE A N 1
ATOM 739 C CA . ILE A 1 103 ? -8.498 -3.555 0.591 1.00 94.88 103 ILE A CA 1
ATOM 740 C C . ILE A 1 103 ? -8.006 -4.374 1.790 1.00 94.88 103 ILE A C 1
ATOM 742 O O . ILE A 1 103 ? -8.785 -5.092 2.423 1.00 94.88 103 ILE A O 1
ATOM 746 N N . TRP A 1 104 ? -6.715 -4.283 2.122 1.00 96.31 104 TRP A N 1
ATOM 747 C CA . TRP A 1 104 ? -6.105 -5.195 3.095 1.00 96.31 104 TRP A CA 1
ATOM 748 C C . TRP A 1 104 ? -6.665 -5.033 4.511 1.00 96.31 104 TRP A C 1
ATOM 750 O O . TRP A 1 104 ? -6.931 -6.048 5.162 1.00 96.31 104 TRP A O 1
ATOM 760 N N . PRO A 1 105 ? -6.919 -3.809 5.012 1.00 95.38 105 PRO A N 1
ATOM 761 C CA . PRO A 1 105 ? -7.568 -3.641 6.302 1.00 95.38 105 PRO A CA 1
ATOM 762 C C . PRO A 1 105 ? -8.999 -4.167 6.343 1.00 95.38 105 PRO A C 1
ATOM 764 O O . PRO A 1 105 ? -9.382 -4.701 7.379 1.00 95.38 105 PRO A O 1
ATOM 767 N N . LEU A 1 106 ? -9.773 -4.076 5.254 1.00 93.94 106 LEU A N 1
ATOM 768 C CA . LEU A 1 106 ? -11.120 -4.657 5.193 1.00 93.94 106 LEU A CA 1
ATOM 769 C C . LEU A 1 106 ? -11.078 -6.181 5.259 1.00 93.94 106 LEU A C 1
ATOM 771 O O . LEU A 1 106 ? -11.807 -6.772 6.060 1.00 93.94 106 LEU A O 1
ATOM 775 N N . ALA A 1 107 ? -10.193 -6.812 4.484 1.00 96.06 107 ALA A N 1
ATOM 776 C CA . ALA A 1 107 ? -9.978 -8.254 4.554 1.00 96.06 107 ALA A CA 1
ATOM 777 C C . ALA A 1 107 ? -9.585 -8.674 5.981 1.00 96.06 107 ALA A C 1
ATOM 779 O O . ALA A 1 107 ? -10.246 -9.507 6.605 1.00 96.06 107 ALA A O 1
ATOM 780 N N . ALA A 1 108 ? -8.569 -8.022 6.554 1.00 96.56 108 ALA A N 1
ATOM 781 C CA . ALA A 1 108 ? -8.084 -8.318 7.898 1.00 96.56 108 ALA A CA 1
ATOM 782 C C . ALA A 1 108 ? -9.153 -8.093 8.983 1.00 96.56 108 ALA A C 1
ATOM 784 O O . ALA A 1 108 ? -9.311 -8.931 9.872 1.00 96.56 108 ALA A O 1
ATOM 785 N N . LEU A 1 109 ? -9.914 -6.994 8.919 1.00 95.06 109 LEU A N 1
ATOM 786 C CA . LEU A 1 109 ? -11.019 -6.725 9.846 1.00 95.06 109 LEU A CA 1
ATOM 787 C C . LEU A 1 109 ? -12.099 -7.802 9.746 1.00 95.06 109 LEU A C 1
ATOM 789 O O . LEU A 1 109 ? -12.578 -8.271 10.778 1.00 95.06 109 LEU A O 1
ATOM 793 N N . SER A 1 110 ? -12.432 -8.238 8.532 1.00 94.31 110 SER A N 1
ATOM 794 C CA . SER A 1 110 ? -13.407 -9.305 8.293 1.00 94.31 110 SER A CA 1
ATOM 795 C C . SER A 1 110 ? -12.979 -10.609 8.968 1.00 94.31 110 SER A C 1
ATOM 797 O O . SER A 1 110 ? -13.744 -11.170 9.753 1.00 94.31 110 SER A O 1
ATOM 799 N N . PHE A 1 111 ? -11.723 -11.039 8.799 1.00 96.06 111 PHE A N 1
ATOM 800 C CA . PHE A 1 111 ? -11.210 -12.227 9.493 1.00 96.06 111 PHE A CA 1
ATOM 801 C C . PHE A 1 111 ? -11.161 -12.058 11.016 1.00 96.06 111 PHE A C 1
ATOM 803 O O . PHE A 1 111 ? -11.496 -12.987 11.754 1.00 96.06 111 PHE A O 1
ATOM 810 N N . VAL A 1 112 ? -10.810 -10.867 11.516 1.00 95.00 112 VAL A N 1
ATOM 811 C CA . VAL A 1 112 ? -10.851 -10.571 12.958 1.00 95.00 112 VAL A CA 1
ATOM 812 C C . VAL A 1 112 ? -12.273 -10.710 13.503 1.00 95.00 112 VAL A C 1
ATOM 814 O O . VAL A 1 112 ? -12.452 -11.258 14.594 1.00 95.00 112 VAL A O 1
ATOM 817 N N . TYR A 1 113 ? -13.292 -10.245 12.778 1.00 91.69 113 TYR A N 1
ATOM 818 C CA . TYR A 1 113 ? -14.680 -10.388 13.214 1.00 91.69 113 TYR A CA 1
ATOM 819 C C . TYR A 1 113 ? -15.212 -11.809 13.069 1.00 91.69 113 TYR A C 1
ATOM 821 O O . TYR A 1 113 ? -15.928 -12.250 13.967 1.00 91.69 113 TYR A O 1
ATOM 829 N N . ALA A 1 114 ? -14.819 -12.544 12.027 1.00 93.00 114 ALA A N 1
ATOM 830 C CA . ALA A 1 114 ? -15.121 -13.968 11.902 1.00 93.00 114 ALA A CA 1
ATOM 831 C C . ALA A 1 114 ? -14.563 -14.740 13.111 1.00 93.00 114 ALA A C 1
ATOM 833 O O . ALA A 1 114 ? -15.307 -15.419 13.817 1.00 93.00 114 ALA A O 1
ATOM 834 N N . GLY A 1 115 ? -13.284 -14.533 13.445 1.00 93.38 115 GLY A N 1
ATOM 835 C CA . GLY A 1 115 ? -12.644 -15.163 14.603 1.00 93.38 115 GLY A CA 1
ATOM 836 C C . GLY A 1 115 ? -13.237 -14.737 15.952 1.00 93.38 115 GLY A C 1
ATOM 837 O O . GLY A 1 115 ? -13.302 -15.543 16.880 1.00 93.38 115 GLY A O 1
ATOM 838 N N . ARG A 1 116 ? -13.702 -13.487 16.089 1.00 92.12 116 ARG A N 1
ATOM 839 C CA . ARG A 1 116 ? -14.421 -13.033 17.295 1.00 92.12 116 ARG A CA 1
ATOM 840 C C . ARG A 1 116 ? -15.809 -13.652 17.404 1.00 92.12 116 ARG A C 1
ATOM 842 O O . ARG A 1 116 ? -16.184 -14.033 18.503 1.00 92.12 116 ARG A O 1
ATOM 849 N N . ALA A 1 117 ? -16.545 -13.786 16.302 1.00 89.00 117 ALA A N 1
ATOM 850 C CA . ALA A 1 117 ? -17.891 -14.357 16.301 1.00 89.00 117 ALA A CA 1
ATOM 851 C C . ALA A 1 117 ? -17.912 -15.836 16.736 1.00 89.00 117 ALA A C 1
ATOM 853 O O . ALA A 1 117 ? -18.898 -16.287 17.311 1.00 89.00 117 ALA A O 1
ATOM 854 N N . LEU A 1 118 ? -16.808 -16.566 16.542 1.00 91.38 118 LEU A N 1
ATOM 855 C CA . LEU A 1 118 ? -16.646 -17.942 17.028 1.00 91.38 118 LEU A CA 1
ATOM 856 C C . LEU A 1 118 ? -16.417 -18.036 18.549 1.00 91.38 118 LEU A C 1
ATOM 858 O O . LEU A 1 118 ? -16.575 -19.106 19.134 1.00 91.38 118 LEU A O 1
ATOM 862 N N . ARG A 1 119 ? -16.040 -16.938 19.217 1.00 92.00 119 ARG A N 1
ATOM 863 C CA . ARG A 1 119 ? -15.731 -16.941 20.653 1.00 92.00 119 ARG A CA 1
ATOM 864 C C . ARG A 1 119 ? -17.005 -16.742 21.485 1.00 92.00 119 ARG A C 1
ATOM 866 O O . ARG A 1 119 ? -17.695 -15.738 21.299 1.00 92.00 119 ARG A O 1
ATOM 873 N N . PRO A 1 120 ? -17.283 -17.607 22.482 1.00 88.06 120 PRO A N 1
ATOM 874 C CA . PRO A 1 120 ? -18.484 -17.502 23.316 1.00 88.06 120 PRO A CA 1
ATOM 875 C C . PRO A 1 120 ? -18.657 -16.141 24.006 1.00 88.06 120 PRO A C 1
ATOM 877 O O . PRO A 1 120 ? -19.773 -15.638 24.102 1.00 88.06 120 PRO A O 1
ATOM 880 N N . SER A 1 121 ? -17.554 -15.500 24.410 1.00 88.31 121 SER A N 1
ATOM 881 C CA . SER A 1 121 ? -17.546 -14.190 25.079 1.00 88.31 121 SER A CA 1
ATOM 882 C C . SER A 1 121 ? -18.026 -13.014 24.214 1.00 88.31 121 SER A C 1
ATOM 884 O O . SER A 1 121 ? -18.217 -11.917 24.739 1.00 88.31 121 SER A O 1
ATOM 886 N N . TYR A 1 122 ? -18.234 -13.232 22.910 1.00 83.56 122 TYR A N 1
ATOM 887 C CA . TYR A 1 122 ? -18.678 -12.222 21.943 1.00 83.56 122 TYR A CA 1
ATOM 888 C C . TYR A 1 122 ? -20.058 -12.536 21.333 1.00 83.56 122 TYR A C 1
ATOM 890 O O . TYR A 1 122 ? -20.500 -11.813 20.442 1.00 83.56 122 TYR A O 1
ATOM 898 N N . ARG A 1 123 ? -20.768 -13.577 21.801 1.00 78.25 123 ARG A N 1
ATOM 899 C CA . ARG A 1 123 ? -22.085 -13.977 21.254 1.00 78.25 123 ARG A CA 1
ATOM 900 C C . ARG A 1 123 ? -23.163 -12.892 21.367 1.00 78.25 123 ARG A C 1
ATOM 902 O O . ARG A 1 123 ? -24.052 -12.844 20.527 1.00 78.25 123 ARG A O 1
ATOM 909 N N . GLY A 1 124 ? -23.070 -12.028 22.379 1.00 75.31 124 GLY A N 1
ATOM 910 C CA . GLY A 1 124 ? -23.989 -10.903 22.584 1.00 75.31 124 GLY A CA 1
ATOM 911 C C . GLY A 1 124 ? -23.586 -9.606 21.874 1.00 75.31 124 GLY A C 1
ATOM 912 O O . GLY A 1 124 ? -24.325 -8.626 21.942 1.00 75.31 124 GLY A O 1
ATOM 913 N N . ASP A 1 125 ? -22.424 -9.562 21.212 1.00 79.62 125 ASP A N 1
ATOM 914 C CA . ASP A 1 125 ? -22.008 -8.363 20.485 1.00 79.62 125 ASP A CA 1
ATOM 915 C C . ASP A 1 125 ? -22.902 -8.193 19.242 1.00 79.62 125 ASP A C 1
ATOM 917 O O . ASP A 1 125 ? -23.166 -9.151 18.514 1.00 79.62 125 ASP A O 1
ATOM 921 N N . ARG A 1 126 ? -23.332 -6.962 18.952 1.00 77.75 126 ARG A N 1
ATOM 922 C CA . ARG A 1 126 ? -24.128 -6.640 17.756 1.00 77.75 126 ARG A CA 1
ATOM 923 C C . ARG A 1 126 ? -23.286 -6.842 16.474 1.00 77.75 126 ARG A C 1
ATOM 925 O O . ARG A 1 126 ? -22.061 -6.983 16.527 1.00 77.75 126 ARG A O 1
ATOM 932 N N . LEU A 1 127 ? -23.917 -6.802 15.299 1.00 74.75 127 LEU A N 1
ATOM 933 C CA . LEU A 1 127 ? -23.208 -6.796 14.010 1.00 74.75 127 LEU A CA 1
ATOM 934 C C . LEU A 1 127 ? -22.410 -5.494 13.821 1.00 74.75 127 LEU A C 1
ATOM 936 O O . LEU A 1 127 ? -22.827 -4.422 14.254 1.00 74.75 127 LEU A O 1
ATOM 940 N N . SER A 1 128 ? -21.234 -5.581 13.198 1.00 72.19 128 SER A N 1
ATOM 941 C CA . SER A 1 128 ? -20.466 -4.396 12.787 1.00 72.19 128 SER A CA 1
ATOM 942 C C . SER A 1 128 ? -21.337 -3.506 11.905 1.00 72.19 128 SER A C 1
ATOM 944 O O . SER A 1 128 ? -21.933 -4.001 10.951 1.00 72.19 128 SER A O 1
ATOM 946 N N . PHE A 1 129 ? -21.382 -2.218 12.210 1.00 68.62 129 PHE A N 1
ATOM 947 C CA . PHE A 1 129 ? -22.207 -1.262 11.484 1.00 68.62 129 PHE A CA 1
ATOM 948 C C . PHE A 1 129 ? -21.388 -0.538 10.416 1.00 68.62 129 PHE A C 1
ATOM 950 O O . PHE A 1 129 ? -20.150 -0.536 10.432 1.00 68.62 129 PHE A O 1
ATOM 957 N N . THR A 1 130 ? -22.108 0.102 9.506 1.00 66.12 130 THR A N 1
ATOM 958 C CA . THR A 1 130 ? -21.545 0.966 8.477 1.00 66.12 130 THR A CA 1
ATOM 959 C C . THR A 1 130 ? -21.752 2.411 8.909 1.00 66.12 130 THR A C 1
ATOM 961 O O . THR A 1 130 ? -22.881 2.879 9.033 1.00 66.12 130 THR A O 1
ATOM 964 N N . SER A 1 131 ? -20.665 3.130 9.180 1.00 60.94 131 SER A N 1
ATOM 965 C CA . SER A 1 131 ? -20.740 4.568 9.453 1.00 60.94 131 SER A CA 1
ATOM 966 C C . SER A 1 131 ? -20.548 5.349 8.168 1.00 60.94 131 SER A C 1
ATOM 968 O O . SER A 1 131 ? -19.738 4.965 7.335 1.00 60.94 131 SER A O 1
ATOM 970 N N . HIS A 1 132 ? -21.204 6.488 8.045 1.00 58.34 132 HIS A N 1
ATOM 971 C CA . HIS A 1 132 ? -21.096 7.329 6.867 1.00 58.34 132 HIS A CA 1
ATOM 972 C C . HIS A 1 132 ? -20.149 8.511 7.151 1.00 58.34 132 HIS A C 1
ATOM 974 O O . HIS A 1 132 ? -20.347 9.246 8.118 1.00 58.34 132 HIS A O 1
ATOM 980 N N . ALA A 1 133 ? -19.091 8.666 6.354 1.00 55.69 133 ALA A N 1
ATOM 981 C CA . ALA A 1 133 ? -18.117 9.755 6.449 1.00 55.69 133 ALA A CA 1
ATOM 982 C C . ALA A 1 133 ? -18.643 11.001 5.731 1.00 55.69 133 ALA A C 1
ATOM 984 O O . ALA A 1 133 ? -19.074 10.876 4.596 1.00 55.69 133 ALA A O 1
ATOM 985 N N . ALA A 1 134 ? -18.618 12.179 6.363 1.00 55.91 134 ALA A N 1
ATOM 986 C CA . ALA A 1 134 ? -19.267 13.390 5.847 1.00 55.91 134 ALA A CA 1
ATOM 987 C C . ALA A 1 134 ? -18.947 13.688 4.358 1.00 55.91 134 ALA A C 1
ATOM 989 O O . ALA A 1 134 ? -17.826 13.416 3.912 1.00 55.91 134 ALA A O 1
ATOM 990 N N . PRO A 1 135 ? -19.897 14.263 3.593 1.00 47.12 135 PRO A N 1
ATOM 991 C CA . PRO A 1 135 ? -19.679 14.615 2.190 1.00 47.12 135 PRO A CA 1
ATOM 992 C C . PRO A 1 135 ? -18.399 15.444 2.004 1.00 47.12 135 PRO A C 1
ATOM 994 O O . PRO A 1 135 ? -18.115 16.337 2.802 1.00 47.12 135 PRO A O 1
ATOM 997 N N . GLY A 1 136 ? -17.612 15.129 0.971 1.00 55.09 136 GLY A N 1
ATOM 998 C CA . GLY A 1 136 ? -16.357 15.830 0.660 1.00 55.09 136 GLY A CA 1
ATOM 999 C C . GLY A 1 136 ? -15.126 15.391 1.465 1.00 55.09 136 GLY A C 1
ATOM 1000 O O . GLY A 1 136 ? -14.070 16.000 1.325 1.00 55.09 136 GLY A O 1
ATOM 1001 N N . THR A 1 137 ? -15.224 14.344 2.294 1.00 52.50 137 THR A N 1
ATOM 1002 C CA . THR A 1 137 ? -14.086 13.844 3.100 1.00 52.50 137 THR A CA 1
ATOM 1003 C C . THR A 1 137 ? -13.366 12.619 2.514 1.00 52.50 137 THR A C 1
ATOM 1005 O O . THR A 1 137 ? -12.451 12.089 3.149 1.00 52.50 137 THR A O 1
ATOM 1008 N N . THR A 1 138 ? -13.751 12.169 1.313 1.00 46.38 138 THR A N 1
ATOM 1009 C CA . THR A 1 138 ? -13.290 10.911 0.694 1.00 46.38 138 THR A CA 1
ATOM 1010 C C . THR A 1 138 ? -13.117 10.994 -0.829 1.00 46.38 138 THR A C 1
ATOM 1012 O O . THR A 1 138 ? -13.693 11.869 -1.468 1.00 46.38 138 THR A O 1
ATOM 1015 N N . LEU A 1 139 ? -12.346 10.061 -1.403 1.00 44.34 139 LEU A N 1
ATOM 1016 C CA . LEU A 1 139 ? -12.026 9.951 -2.838 1.00 44.34 139 LEU A CA 1
ATOM 1017 C C . LEU A 1 139 ? -13.182 9.454 -3.734 1.00 44.34 139 LEU A C 1
ATOM 1019 O O . LEU A 1 139 ? -13.829 8.465 -3.398 1.00 44.34 139 LEU A O 1
ATOM 1023 N N . GLY A 1 140 ? -13.355 10.078 -4.909 1.00 43.44 140 GLY A N 1
ATOM 1024 C CA . GLY A 1 140 ? -14.288 9.698 -5.987 1.00 43.44 140 GLY A CA 1
ATOM 1025 C C . GLY A 1 140 ? -14.861 10.928 -6.720 1.00 43.44 140 GLY A C 1
ATOM 1026 O O . GLY A 1 140 ? -14.628 12.048 -6.260 1.00 43.44 140 GLY A O 1
ATOM 1027 N N . PRO A 1 141 ? -15.629 10.765 -7.824 1.00 42.34 141 PRO A N 1
ATOM 1028 C CA . PRO A 1 141 ? -16.572 11.802 -8.272 1.00 42.34 141 PRO A CA 1
ATOM 1029 C C . PRO A 1 141 ? -17.378 12.284 -7.060 1.00 42.34 141 PRO A C 1
ATOM 1031 O O . PRO A 1 141 ? -17.580 11.460 -6.166 1.00 42.34 141 PRO A O 1
ATOM 1034 N N . PRO A 1 142 ? -17.826 13.554 -6.980 1.00 46.69 142 PRO A N 1
ATOM 1035 C CA . PRO A 1 142 ? -18.585 14.046 -5.834 1.00 46.69 142 PRO A CA 1
ATOM 1036 C C . PRO A 1 142 ? -19.759 13.107 -5.574 1.00 46.69 142 PRO A C 1
ATOM 1038 O O . PRO A 1 142 ? -20.770 13.136 -6.271 1.00 46.69 142 PRO A O 1
ATOM 1041 N N . VAL A 1 143 ? -19.588 12.214 -4.600 1.00 41.38 143 VAL A N 1
ATOM 1042 C CA . VAL A 1 143 ? -20.635 11.292 -4.210 1.00 41.38 143 VAL A CA 1
ATOM 1043 C C . VAL A 1 143 ? -21.630 12.194 -3.493 1.00 41.38 143 VAL A C 1
ATOM 1045 O O . VAL A 1 143 ? -21.239 12.847 -2.522 1.00 41.38 143 VAL A O 1
ATOM 1048 N N . PRO A 1 144 ? -22.892 12.291 -3.941 1.00 41.66 144 PRO A N 1
ATOM 1049 C CA . PRO A 1 144 ? -23.879 13.191 -3.339 1.00 41.66 144 PRO A CA 1
ATOM 1050 C C . PRO A 1 144 ? -24.200 12.845 -1.871 1.00 41.66 144 PRO A C 1
ATOM 1052 O O . PRO A 1 144 ? -25.042 13.489 -1.250 1.00 41.66 144 PRO A O 1
ATOM 1055 N N . GLY A 1 145 ? -23.527 11.841 -1.296 1.00 46.47 145 GLY A N 1
ATOM 1056 C CA . GLY A 1 145 ? -23.700 11.391 0.067 1.00 46.47 145 GLY A CA 1
ATOM 1057 C C . GLY A 1 145 ? -22.396 10.972 0.759 1.00 46.47 145 GLY A C 1
ATOM 1058 O O . GLY A 1 145 ? -21.335 10.855 0.147 1.00 46.47 145 GLY A O 1
ATOM 1059 N N . PRO A 1 146 ? -22.475 10.761 2.076 1.00 48.91 146 PRO A N 1
ATOM 1060 C CA . PRO A 1 146 ? -21.338 10.402 2.906 1.00 48.91 146 PRO A CA 1
ATOM 1061 C C . PRO A 1 146 ? -20.811 8.974 2.629 1.00 48.91 146 PRO A C 1
ATOM 1063 O O . PRO A 1 146 ? -21.600 8.039 2.515 1.00 48.91 146 PRO A O 1
ATOM 1066 N N . VAL A 1 147 ? -19.487 8.772 2.542 1.00 55.25 147 VAL A N 1
ATOM 1067 C CA . VAL A 1 147 ? -18.895 7.462 2.190 1.00 55.25 147 VAL A CA 1
ATOM 1068 C C . VAL A 1 147 ? -19.061 6.443 3.312 1.00 55.25 147 VAL A C 1
ATOM 1070 O O . VAL A 1 147 ? -18.656 6.657 4.456 1.00 55.25 147 VAL A O 1
ATOM 1073 N N . ALA A 1 148 ? -19.658 5.308 2.960 1.00 61.88 148 ALA A N 1
ATOM 1074 C CA . ALA A 1 148 ? -19.923 4.184 3.839 1.00 61.88 148 ALA A CA 1
ATOM 1075 C C . ALA A 1 148 ? -18.620 3.485 4.273 1.00 61.88 148 ALA A C 1
ATOM 1077 O O . ALA A 1 148 ? -18.074 2.630 3.580 1.00 61.88 148 ALA A O 1
ATOM 1078 N N . MET A 1 149 ? -18.127 3.812 5.464 1.00 69.88 149 MET A N 1
ATOM 1079 C CA . MET A 1 149 ? -17.117 3.018 6.155 1.00 69.88 149 MET A CA 1
ATOM 1080 C C . MET A 1 149 ? -17.780 1.788 6.778 1.00 69.88 149 MET A C 1
ATOM 1082 O O . MET A 1 149 ? -18.362 1.868 7.864 1.00 69.88 149 MET A O 1
ATOM 1086 N N . SER A 1 150 ? -17.700 0.662 6.076 1.00 78.88 150 SER A N 1
ATOM 1087 C CA . SER A 1 150 ? -18.175 -0.634 6.559 1.00 78.88 150 SER A CA 1
ATOM 1088 C C . SER A 1 150 ? -17.266 -1.197 7.662 1.00 78.88 150 SER A C 1
ATOM 1090 O O . SER A 1 150 ? -16.146 -0.730 7.875 1.00 78.88 150 SER A O 1
ATOM 1092 N N . LEU A 1 151 ? -17.758 -2.209 8.387 1.00 82.94 151 LEU A N 1
ATOM 1093 C CA . LEU A 1 151 ? -16.970 -3.004 9.341 1.00 82.94 151 LEU A CA 1
ATOM 1094 C C . LEU A 1 151 ? -16.404 -2.228 10.553 1.00 82.94 151 LEU A C 1
ATOM 1096 O O . LEU A 1 151 ? -15.353 -2.583 11.101 1.00 82.94 151 LEU A O 1
ATOM 1100 N N . GLN A 1 152 ? -17.127 -1.213 11.042 1.00 82.56 152 GLN A N 1
ATOM 1101 C CA . GLN A 1 152 ? -16.706 -0.456 12.224 1.00 82.56 152 GLN A CA 1
ATOM 1102 C C . GLN A 1 152 ? -16.638 -1.342 13.487 1.00 82.56 152 GLN A C 1
ATOM 1104 O O . GLN A 1 152 ? -17.576 -2.100 13.772 1.00 82.56 152 GLN A O 1
ATOM 1109 N N . PRO A 1 153 ? -15.553 -1.252 14.284 1.00 80.50 153 PRO A N 1
ATOM 1110 C CA . PRO A 1 153 ? -15.378 -2.088 15.465 1.00 80.50 153 PRO A CA 1
ATOM 1111 C C . PRO A 1 153 ? -16.302 -1.684 16.604 1.00 80.50 153 PRO A C 1
ATOM 1113 O O . PRO A 1 153 ? -16.288 -0.545 17.066 1.00 80.50 153 PRO A O 1
ATOM 1116 N N . GLN A 1 154 ? -17.027 -2.670 17.136 1.00 80.56 154 GLN A N 1
ATOM 1117 C CA . GLN A 1 154 ? -17.804 -2.505 18.368 1.00 80.56 154 GLN A CA 1
ATOM 1118 C C . GLN A 1 154 ? -16.915 -2.476 19.605 1.00 80.56 154 GLN A C 1
ATOM 1120 O O . GLN A 1 154 ? -17.025 -1.590 20.448 1.00 80.56 154 GLN A O 1
ATOM 1125 N N . ARG A 1 155 ? -15.978 -3.428 19.682 1.00 82.19 155 ARG A N 1
ATOM 1126 C CA . ARG A 1 155 ? -14.933 -3.450 20.703 1.00 82.19 155 ARG A CA 1
ATOM 1127 C C . ARG A 1 155 ? -13.615 -3.008 20.100 1.00 82.19 155 ARG A C 1
ATOM 1129 O O . ARG A 1 155 ? -13.074 -3.671 19.206 1.00 82.19 155 ARG A O 1
ATOM 1136 N N . ARG A 1 156 ? -13.092 -1.908 20.636 1.00 84.88 156 ARG A N 1
ATOM 1137 C CA . ARG A 1 156 ? -11.771 -1.390 20.285 1.00 84.88 156 ARG A CA 1
ATOM 1138 C C . ARG A 1 156 ? -10.686 -2.295 20.855 1.00 84.88 156 ARG A C 1
ATOM 1140 O O . ARG A 1 156 ? -10.686 -2.621 22.039 1.00 84.88 156 ARG A O 1
ATOM 1147 N N . SER A 1 157 ? -9.747 -2.688 20.009 1.00 90.69 157 SER A N 1
ATOM 1148 C CA . SER A 1 157 ? -8.467 -3.271 20.394 1.00 90.69 157 SER A CA 1
ATOM 1149 C C . SER A 1 157 ? -7.344 -2.560 19.645 1.00 90.69 157 SER A C 1
ATOM 1151 O O . SER A 1 157 ? -7.576 -1.905 18.632 1.00 90.69 157 SER A O 1
ATOM 1153 N N . ARG A 1 158 ? -6.096 -2.729 20.099 1.00 91.44 158 ARG A N 1
ATOM 1154 C CA . ARG A 1 158 ? -4.926 -2.155 19.409 1.00 91.44 158 ARG A CA 1
ATOM 1155 C C . ARG A 1 158 ? -4.847 -2.580 17.937 1.00 91.44 158 ARG A C 1
ATOM 1157 O O . ARG A 1 158 ? -4.458 -1.774 17.095 1.00 91.44 158 ARG A O 1
ATOM 1164 N N . LEU A 1 159 ? -5.245 -3.821 17.640 1.00 93.19 159 LEU A N 1
ATOM 1165 C CA . LEU A 1 159 ? -5.288 -4.352 16.280 1.00 93.19 159 LEU A CA 1
ATOM 1166 C C . LEU A 1 159 ? -6.375 -3.665 15.447 1.00 93.19 159 LEU A C 1
ATOM 1168 O O . LEU A 1 159 ? -6.054 -3.101 14.409 1.00 93.19 159 LEU A O 1
ATOM 1172 N N . THR A 1 160 ? -7.632 -3.647 15.912 1.00 91.56 160 THR A N 1
ATOM 1173 C CA . THR A 1 160 ? -8.726 -3.013 15.152 1.00 91.56 160 THR A CA 1
ATOM 1174 C C . THR A 1 160 ? -8.489 -1.520 14.979 1.00 91.56 160 THR A C 1
ATOM 1176 O O . THR A 1 160 ? -8.761 -0.986 13.916 1.00 91.56 160 THR A O 1
ATOM 1179 N N . ASP A 1 161 ? -7.925 -0.848 15.984 1.00 90.81 161 ASP A N 1
ATOM 1180 C CA . ASP A 1 161 ? -7.580 0.569 15.888 1.00 90.81 161 ASP A CA 1
ATOM 1181 C C . ASP A 1 161 ? -6.481 0.811 14.845 1.00 90.81 161 ASP A C 1
ATOM 1183 O O . ASP A 1 161 ? -6.531 1.805 14.127 1.00 90.81 161 ASP A O 1
ATOM 1187 N N . THR A 1 162 ? -5.491 -0.081 14.744 1.00 93.56 162 THR A N 1
ATOM 1188 C CA . THR A 1 162 ? -4.442 0.000 13.713 1.00 93.56 162 THR A CA 1
ATOM 1189 C C . THR A 1 162 ? -5.014 -0.252 12.321 1.00 93.56 162 THR A C 1
ATOM 1191 O O . THR A 1 162 ? -4.759 0.540 11.418 1.00 93.56 162 THR A O 1
ATOM 1194 N N . LEU A 1 163 ? -5.838 -1.290 12.158 1.00 94.38 163 LEU A N 1
ATOM 1195 C CA . LEU A 1 163 ? -6.489 -1.600 10.885 1.00 94.38 163 LEU A CA 1
ATOM 1196 C C . LEU A 1 163 ? -7.410 -0.464 10.435 1.00 94.38 163 LEU A C 1
ATOM 1198 O O . LEU A 1 163 ? -7.318 -0.033 9.296 1.00 94.38 163 LEU A O 1
ATOM 1202 N N . MET A 1 164 ? -8.211 0.106 11.338 1.00 91.06 164 MET A N 1
ATOM 1203 C CA . MET A 1 164 ? -9.068 1.252 11.018 1.00 91.06 164 MET A CA 1
ATOM 1204 C C . MET A 1 164 ? -8.278 2.502 10.614 1.00 91.06 164 MET A C 1
ATOM 1206 O O . MET A 1 164 ? -8.772 3.307 9.831 1.00 91.06 164 MET A O 1
ATOM 1210 N N . ARG A 1 165 ? -7.052 2.685 11.120 1.00 91.69 165 ARG A N 1
ATOM 1211 C CA . ARG A 1 165 ? -6.173 3.788 10.693 1.00 91.69 165 ARG A CA 1
ATOM 1212 C C . ARG A 1 165 ? -5.657 3.589 9.280 1.00 91.69 165 ARG A C 1
ATOM 1214 O O . ARG A 1 165 ? -5.683 4.537 8.510 1.00 91.69 165 ARG A O 1
ATOM 1221 N N . PHE A 1 166 ? -5.210 2.378 8.950 1.00 91.25 166 PHE A N 1
ATOM 1222 C CA . PHE A 1 166 ? -4.844 2.045 7.573 1.00 91.25 166 PHE A CA 1
ATOM 1223 C C . PHE A 1 166 ? -6.049 2.173 6.645 1.00 91.25 166 PHE A C 1
ATOM 1225 O O . PHE A 1 166 ? -5.953 2.833 5.621 1.00 91.25 166 PHE A O 1
ATOM 1232 N N . TYR A 1 167 ? -7.204 1.653 7.060 1.00 91.00 167 TYR A N 1
ATOM 1233 C CA . TYR A 1 167 ? -8.454 1.798 6.327 1.00 91.00 167 TYR A CA 1
ATOM 1234 C C . TYR A 1 167 ? -8.767 3.270 6.037 1.00 91.00 167 TYR A C 1
ATOM 1236 O O . TYR A 1 167 ? -9.021 3.638 4.896 1.00 91.00 167 TYR A O 1
ATOM 1244 N N . ALA A 1 168 ? -8.654 4.144 7.041 1.00 88.25 168 ALA A N 1
ATOM 1245 C CA . ALA A 1 168 ? -8.856 5.579 6.866 1.00 88.25 168 ALA A CA 1
ATOM 1246 C C . ALA A 1 168 ? -7.870 6.219 5.871 1.00 88.25 168 ALA A C 1
ATOM 1248 O O . ALA A 1 168 ? -8.276 7.124 5.143 1.00 88.25 168 ALA A O 1
ATOM 1249 N N . CYS A 1 169 ? -6.615 5.755 5.802 1.00 90.12 169 CYS A N 1
ATOM 1250 C CA . CYS A 1 169 ? -5.667 6.207 4.778 1.00 90.12 169 CYS A CA 1
ATOM 1251 C C . CYS A 1 169 ? -6.178 5.892 3.368 1.00 90.12 169 CYS A C 1
ATOM 1253 O O . CYS A 1 169 ? -6.073 6.752 2.505 1.00 90.12 169 CYS A O 1
ATOM 1255 N N . GLY A 1 170 ? -6.788 4.722 3.145 1.00 89.25 170 GLY A N 1
ATOM 1256 C CA . GLY A 1 170 ? -7.309 4.323 1.831 1.00 89.25 170 GLY A CA 1
ATOM 1257 C C . GLY A 1 170 ? -8.456 5.195 1.310 1.00 89.25 170 GLY A C 1
ATOM 1258 O O . GLY A 1 170 ? -8.600 5.355 0.103 1.00 89.25 170 GLY A O 1
ATOM 1259 N N . TRP A 1 171 ? -9.242 5.799 2.206 1.00 85.19 171 TRP A N 1
ATOM 1260 C CA . TRP A 1 171 ? -10.403 6.617 1.828 1.00 85.19 171 TRP A CA 1
ATOM 1261 C C . TRP A 1 171 ? -10.155 8.121 1.870 1.00 85.19 171 TRP A C 1
ATOM 1263 O O . TRP A 1 171 ? -10.861 8.861 1.188 1.00 85.19 171 TRP A O 1
ATOM 1273 N N . ASN A 1 172 ? -9.186 8.584 2.661 1.00 83.25 172 ASN A N 1
ATOM 1274 C CA . ASN A 1 172 ? -8.900 10.002 2.849 1.00 83.25 172 ASN A CA 1
ATOM 1275 C C . ASN A 1 172 ? -7.492 10.331 2.340 1.00 83.25 172 ASN A C 1
ATOM 1277 O O . ASN A 1 172 ? -6.497 10.093 3.040 1.00 83.25 172 ASN A O 1
ATOM 1281 N N . LEU A 1 173 ? -7.456 10.894 1.126 1.00 80.69 173 LEU A N 1
ATOM 1282 C CA . LEU A 1 173 ? -6.246 11.390 0.482 1.00 80.69 173 LEU A CA 1
ATOM 1283 C C . LEU A 1 173 ? -5.592 12.475 1.325 1.00 80.69 173 LEU A C 1
ATOM 1285 O O . LEU A 1 173 ? -6.077 13.601 1.415 1.00 80.69 173 LEU A O 1
ATOM 1289 N N . ASP A 1 174 ? -4.423 12.152 1.853 1.00 84.69 174 ASP A N 1
ATOM 1290 C CA . ASP A 1 174 ? -3.499 13.149 2.360 1.00 84.69 174 ASP A CA 1
ATOM 1291 C C . ASP A 1 174 ? -2.354 13.304 1.358 1.00 84.69 174 ASP A C 1
ATOM 1293 O O . ASP A 1 174 ? -1.594 12.363 1.124 1.00 84.69 174 ASP A O 1
ATOM 1297 N N . LEU A 1 175 ? -2.190 14.503 0.790 1.00 86.38 175 LEU A N 1
ATOM 1298 C CA . LEU A 1 175 ? -1.068 14.815 -0.104 1.00 86.38 175 LEU A CA 1
ATOM 1299 C C . LEU A 1 175 ? 0.294 14.560 0.565 1.00 86.38 175 LEU A C 1
ATOM 1301 O O . LEU A 1 175 ? 1.289 14.311 -0.115 1.00 86.38 175 LEU A O 1
ATOM 1305 N N . ARG A 1 176 ? 0.346 14.577 1.902 1.00 88.75 176 ARG A N 1
ATOM 1306 C CA . ARG A 1 176 ? 1.543 14.241 2.684 1.00 88.75 176 ARG A CA 1
ATOM 1307 C C . ARG A 1 176 ? 1.878 12.754 2.663 1.00 88.75 176 ARG A C 1
ATOM 1309 O O . ARG A 1 176 ? 3.014 12.415 2.970 1.00 88.75 176 ARG A O 1
ATOM 1316 N N . GLU A 1 177 ? 0.919 11.886 2.353 1.00 89.06 177 GLU A N 1
ATOM 1317 C CA . GLU A 1 177 ? 1.124 10.448 2.132 1.00 89.06 177 GLU A CA 1
ATOM 1318 C C . GLU A 1 177 ? 1.339 10.140 0.641 1.00 89.06 177 GLU A C 1
ATOM 1320 O O . GLU A 1 177 ? 2.113 9.243 0.315 1.00 89.06 177 GLU A O 1
ATOM 1325 N N . LEU A 1 178 ? 0.741 10.937 -0.254 1.00 93.19 178 LEU A N 1
ATOM 1326 C CA . LEU A 1 178 ? 0.881 10.799 -1.706 1.00 93.19 178 LEU A CA 1
ATOM 1327 C C . LEU A 1 178 ? 2.340 10.918 -2.163 1.00 93.19 178 LEU A C 1
ATOM 1329 O O . LEU A 1 178 ? 2.848 10.030 -2.842 1.00 93.19 178 LEU A O 1
ATOM 1333 N N . TRP A 1 179 ? 3.042 11.982 -1.763 1.00 94.94 179 TRP A N 1
ATOM 1334 C CA . TRP A 1 179 ? 4.434 12.201 -2.180 1.00 94.94 179 TRP A CA 1
ATOM 1335 C C . TRP A 1 179 ? 5.401 11.103 -1.706 1.00 94.94 179 TRP A C 1
ATOM 1337 O O . TRP A 1 179 ? 6.178 10.609 -2.522 1.00 94.94 179 TRP A O 1
ATOM 1347 N N . PRO A 1 180 ? 5.345 10.642 -0.442 1.00 96.44 180 PRO A N 1
ATOM 1348 C CA . PRO A 1 180 ? 6.095 9.470 0.009 1.00 96.44 180 PRO A CA 1
ATOM 1349 C C . PRO A 1 180 ? 5.840 8.168 -0.756 1.00 96.44 180 PRO A C 1
ATOM 1351 O O . PRO A 1 180 ? 6.698 7.286 -0.719 1.00 96.44 180 PRO A O 1
ATOM 1354 N N . ALA A 1 181 ? 4.691 8.018 -1.421 1.00 96.62 181 ALA A N 1
ATOM 1355 C CA . ALA A 1 181 ? 4.373 6.832 -2.215 1.00 96.62 181 ALA A CA 1
ATOM 1356 C C . ALA A 1 181 ? 4.960 6.881 -3.638 1.00 96.62 181 ALA A C 1
ATOM 1358 O O . ALA A 1 181 ? 5.120 5.836 -4.264 1.00 96.62 181 ALA A O 1
ATOM 1359 N N . VAL A 1 182 ? 5.332 8.060 -4.151 1.00 97.38 182 VAL A N 1
ATOM 1360 C CA . VAL A 1 182 ? 5.926 8.211 -5.495 1.00 97.38 182 VAL A CA 1
ATOM 1361 C C . VAL A 1 182 ? 7.211 7.382 -5.662 1.00 97.38 182 VAL A C 1
ATOM 1363 O O . VAL A 1 182 ? 7.305 6.659 -6.655 1.00 97.38 182 VAL A O 1
ATOM 1366 N N . PRO A 1 183 ? 8.165 7.368 -4.705 1.00 98.19 183 PRO A N 1
ATOM 1367 C CA . PRO A 1 183 ? 9.330 6.488 -4.786 1.00 98.19 183 PRO A CA 1
ATOM 1368 C C . PRO A 1 183 ? 8.989 4.997 -4.924 1.00 98.19 183 PRO A C 1
ATOM 1370 O O . PRO A 1 183 ? 9.715 4.288 -5.610 1.00 98.19 183 PRO A O 1
ATOM 1373 N N . ALA A 1 184 ? 7.881 4.504 -4.356 1.00 97.38 184 ALA A N 1
ATOM 1374 C CA . ALA A 1 184 ? 7.464 3.114 -4.575 1.00 97.38 184 ALA A CA 1
ATOM 1375 C C . ALA A 1 184 ? 7.045 2.860 -6.030 1.00 97.38 184 ALA A C 1
ATOM 1377 O O . ALA A 1 184 ? 7.366 1.810 -6.576 1.00 97.38 184 ALA A O 1
ATOM 1378 N N . GLY A 1 185 ? 6.393 3.831 -6.677 1.00 97.19 185 GLY A N 1
ATOM 1379 C CA . GLY A 1 185 ? 6.065 3.747 -8.100 1.00 97.19 185 GLY A CA 1
ATOM 1380 C C . GLY A 1 185 ? 7.314 3.726 -8.980 1.00 97.19 185 GLY A C 1
ATOM 1381 O O . GLY A 1 185 ? 7.409 2.904 -9.887 1.00 97.19 185 GLY A O 1
ATOM 1382 N N . ILE A 1 186 ? 8.309 4.563 -8.663 1.00 97.88 186 ILE A N 1
ATOM 1383 C CA . ILE A 1 186 ? 9.621 4.547 -9.333 1.00 97.88 186 ILE A CA 1
ATOM 1384 C C . ILE A 1 186 ? 10.289 3.183 -9.143 1.00 97.88 186 ILE A C 1
ATOM 1386 O O . ILE A 1 186 ? 10.726 2.574 -10.114 1.00 97.88 186 ILE A O 1
ATOM 1390 N N . ALA A 1 187 ? 10.324 2.677 -7.908 1.00 98.00 187 ALA A N 1
ATOM 1391 C CA . ALA A 1 187 ? 10.889 1.368 -7.608 1.00 98.00 187 ALA A CA 1
ATOM 1392 C C . ALA A 1 187 ? 10.197 0.249 -8.398 1.00 98.00 187 ALA A C 1
ATOM 1394 O O . ALA A 1 187 ? 10.874 -0.611 -8.951 1.00 98.00 187 ALA A O 1
ATOM 1395 N N . TRP A 1 188 ? 8.865 0.275 -8.492 1.00 97.62 188 TRP A N 1
ATOM 1396 C CA . TRP A 1 188 ? 8.106 -0.719 -9.247 1.00 97.62 188 TRP A CA 1
ATOM 1397 C C . TRP A 1 188 ? 8.407 -0.659 -10.749 1.00 97.62 188 TRP A C 1
ATOM 1399 O O . TRP A 1 188 ? 8.621 -1.708 -11.353 1.00 97.62 188 TRP A O 1
ATOM 1409 N N . VAL A 1 189 ? 8.488 0.539 -11.343 1.00 96.38 189 VAL A N 1
ATOM 1410 C CA . VAL A 1 189 ? 8.863 0.703 -12.759 1.00 96.38 189 VAL A CA 1
ATOM 1411 C C . VAL A 1 189 ? 10.273 0.173 -12.999 1.00 96.38 189 VAL A C 1
ATOM 1413 O O . VAL A 1 189 ? 10.463 -0.659 -13.878 1.00 96.38 189 VAL A O 1
ATOM 1416 N N . LEU A 1 190 ? 11.247 0.581 -12.180 1.00 96.88 190 LEU A N 1
ATOM 1417 C CA . LEU A 1 190 ? 12.632 0.122 -12.299 1.00 96.88 190 LEU A CA 1
ATOM 1418 C C . LEU A 1 190 ? 12.744 -1.401 -12.158 1.00 96.88 190 LEU A C 1
ATOM 1420 O O . LEU A 1 190 ? 13.409 -2.042 -12.966 1.00 96.88 190 LEU A O 1
ATOM 1424 N N . ALA A 1 191 ? 12.073 -1.988 -11.165 1.00 96.69 191 ALA A N 1
ATOM 1425 C CA . ALA A 1 191 ? 12.080 -3.430 -10.954 1.00 96.69 191 ALA A CA 1
ATOM 1426 C C . ALA A 1 191 ? 11.408 -4.183 -12.112 1.00 96.69 191 ALA A C 1
ATOM 1428 O O . ALA A 1 191 ? 11.948 -5.183 -12.572 1.00 96.69 191 ALA A O 1
ATOM 1429 N N . SER A 1 192 ? 10.272 -3.689 -12.613 1.00 94.88 192 SER A N 1
ATOM 1430 C CA . SER A 1 192 ? 9.533 -4.324 -13.713 1.00 94.88 192 SER A CA 1
ATOM 1431 C C . SER A 1 192 ? 10.285 -4.222 -15.039 1.00 94.88 192 SER A C 1
ATOM 1433 O O . SER A 1 192 ? 10.385 -5.206 -15.764 1.00 94.88 192 SER A O 1
ATOM 1435 N N . THR A 1 193 ? 10.891 -3.069 -15.335 1.00 94.31 193 THR A N 1
ATOM 1436 C CA . THR A 1 193 ? 11.776 -2.911 -16.495 1.00 94.31 193 THR A CA 1
ATOM 1437 C C . THR A 1 193 ? 13.025 -3.776 -16.347 1.00 94.31 193 THR A C 1
ATOM 1439 O O . THR A 1 193 ? 13.384 -4.484 -17.278 1.00 94.31 193 THR A O 1
ATOM 1442 N N . GLY A 1 194 ? 13.659 -3.801 -15.172 1.00 94.94 194 GLY A N 1
ATOM 1443 C CA . GLY A 1 194 ? 14.830 -4.645 -14.920 1.00 94.94 194 GLY A CA 1
ATOM 1444 C C . GLY A 1 194 ? 14.544 -6.152 -14.989 1.00 94.94 194 GLY A C 1
ATOM 1445 O O . GLY A 1 194 ? 15.454 -6.946 -15.231 1.00 94.94 194 GLY A O 1
ATOM 1446 N N . ALA A 1 195 ? 13.284 -6.557 -14.828 1.00 95.00 195 ALA A N 1
ATOM 1447 C CA . ALA A 1 195 ? 12.851 -7.939 -14.981 1.00 95.00 195 ALA A CA 1
ATOM 1448 C C . ALA A 1 195 ? 12.915 -8.416 -16.449 1.00 95.00 195 ALA A C 1
ATOM 1450 O O . ALA A 1 195 ? 13.206 -9.592 -16.678 1.00 95.00 195 ALA A O 1
ATOM 1451 N N . SER A 1 196 ? 12.741 -7.501 -17.415 1.00 94.69 196 SER A N 1
ATOM 1452 C CA . SER A 1 196 ? 12.744 -7.765 -18.862 1.00 94.69 196 SER A CA 1
ATOM 1453 C C . SER A 1 196 ? 14.007 -8.486 -19.334 1.00 94.69 196 SER A C 1
ATOM 1455 O O . SER A 1 196 ? 15.124 -7.991 -19.178 1.00 94.69 196 SER A O 1
ATOM 1457 N N . THR A 1 197 ? 13.830 -9.650 -19.956 1.00 93.69 197 THR A N 1
ATOM 1458 C CA . THR A 1 197 ? 14.896 -10.436 -20.598 1.00 93.69 197 THR A CA 1
ATOM 1459 C C . THR A 1 197 ? 15.393 -9.826 -21.909 1.00 93.69 197 THR A C 1
ATOM 1461 O O . THR A 1 197 ? 16.478 -10.193 -22.356 1.00 93.69 197 THR A O 1
ATOM 1464 N N . ALA A 1 198 ? 14.662 -8.870 -22.492 1.00 92.75 198 ALA A N 1
ATOM 1465 C CA . ALA A 1 198 ? 15.080 -8.134 -23.687 1.00 92.75 198 ALA A CA 1
ATOM 1466 C C . ALA A 1 198 ? 16.184 -7.095 -23.425 1.00 92.75 198 ALA A C 1
ATOM 1468 O O . ALA A 1 198 ? 16.821 -6.619 -24.363 1.00 92.75 198 ALA A O 1
ATOM 1469 N N . LEU A 1 199 ? 16.437 -6.748 -22.160 1.00 92.81 199 LEU A N 1
ATOM 1470 C CA . LEU A 1 199 ? 17.498 -5.816 -21.788 1.00 92.81 199 LEU A CA 1
ATOM 1471 C C . LEU A 1 199 ? 18.835 -6.533 -21.523 1.00 92.81 199 LEU A C 1
ATOM 1473 O O . LEU A 1 199 ? 18.849 -7.647 -20.987 1.00 92.81 199 LEU A O 1
ATOM 1477 N N . PRO A 1 200 ? 19.982 -5.875 -21.785 1.00 94.50 200 PRO A N 1
ATOM 1478 C CA . PRO A 1 200 ? 21.289 -6.389 -21.389 1.00 94.50 200 PRO A CA 1
ATOM 1479 C C . PRO A 1 200 ? 21.360 -6.691 -19.885 1.00 94.50 200 PRO A C 1
ATOM 1481 O O . PRO A 1 200 ? 20.852 -5.928 -19.059 1.00 94.50 200 PRO A O 1
ATOM 1484 N N . SER A 1 201 ? 22.046 -7.771 -19.503 1.00 94.81 201 SER A N 1
ATOM 1485 C CA . SER A 1 201 ? 22.126 -8.237 -18.106 1.00 94.81 201 SER A CA 1
ATOM 1486 C C . SER A 1 201 ? 22.611 -7.160 -17.126 1.00 94.81 201 SER A C 1
ATOM 1488 O O . SER A 1 201 ? 22.051 -7.023 -16.039 1.00 94.81 201 SER A O 1
ATOM 1490 N N . GLY A 1 202 ? 23.592 -6.345 -17.526 1.00 95.50 202 GLY A N 1
ATOM 1491 C CA . GLY A 1 202 ? 24.086 -5.230 -16.715 1.00 95.50 202 GLY A CA 1
ATOM 1492 C C . GLY A 1 202 ? 23.012 -4.177 -16.420 1.00 95.50 202 GLY A C 1
ATOM 1493 O O . GLY A 1 202 ? 22.921 -3.693 -15.293 1.00 95.50 202 GLY A O 1
ATOM 1494 N N . TRP A 1 203 ? 22.153 -3.863 -17.396 1.00 96.00 203 TRP A N 1
ATOM 1495 C CA . TRP A 1 203 ? 21.053 -2.909 -17.215 1.00 96.00 203 TRP A CA 1
ATOM 1496 C C . TRP A 1 203 ? 19.979 -3.485 -16.301 1.00 96.00 203 TRP A C 1
ATOM 1498 O O . TRP A 1 203 ? 19.529 -2.804 -15.385 1.00 96.00 203 TRP A O 1
ATOM 1508 N N . ARG A 1 204 ? 19.625 -4.759 -16.494 1.00 95.69 204 ARG A N 1
ATOM 1509 C CA . ARG A 1 204 ? 18.653 -5.473 -15.655 1.00 95.69 204 ARG A CA 1
ATOM 1510 C C . ARG A 1 204 ? 19.036 -5.425 -14.181 1.00 95.69 204 ARG A C 1
ATOM 1512 O O . ARG A 1 204 ? 18.259 -4.964 -13.347 1.00 95.69 204 ARG A O 1
ATOM 1519 N N . VAL A 1 205 ? 20.265 -5.844 -13.874 1.00 97.19 205 VAL A N 1
ATOM 1520 C CA . VAL A 1 205 ? 20.791 -5.835 -12.503 1.00 97.19 205 VAL A CA 1
ATOM 1521 C C . VAL A 1 205 ? 20.859 -4.407 -11.967 1.00 97.19 205 VAL A C 1
ATOM 1523 O O . VAL A 1 205 ? 20.393 -4.160 -10.857 1.00 97.19 205 VAL A O 1
ATOM 1526 N N . GLY A 1 206 ? 21.370 -3.456 -12.755 1.00 97.94 206 GLY A N 1
ATOM 1527 C CA . GLY A 1 206 ? 21.455 -2.050 -12.357 1.00 97.94 206 GLY A CA 1
ATOM 1528 C C . GLY A 1 206 ? 20.098 -1.447 -11.985 1.00 97.94 206 GLY A C 1
ATOM 1529 O O . GLY A 1 206 ? 19.979 -0.812 -10.939 1.00 97.94 206 GLY A O 1
ATOM 1530 N N . LEU A 1 207 ? 19.060 -1.698 -12.788 1.00 97.00 207 LEU A N 1
ATOM 1531 C CA . LEU A 1 207 ? 17.698 -1.216 -12.545 1.00 97.00 207 LEU A CA 1
ATOM 1532 C C . LEU A 1 207 ? 17.078 -1.839 -11.288 1.00 97.00 207 LEU A C 1
ATOM 1534 O O . LEU A 1 207 ? 16.524 -1.117 -10.458 1.00 97.00 207 LEU A O 1
ATOM 1538 N N . VAL A 1 208 ? 17.209 -3.157 -11.103 1.00 96.44 208 VAL A N 1
ATOM 1539 C CA . V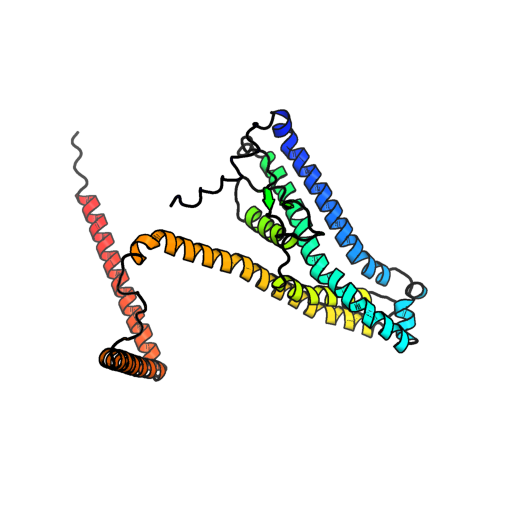AL A 1 208 ? 16.692 -3.848 -9.908 1.00 96.44 208 VAL A CA 1
ATOM 1540 C C . VAL A 1 208 ? 17.406 -3.365 -8.645 1.00 96.44 208 VAL A C 1
ATOM 1542 O O . VAL A 1 208 ? 16.754 -3.067 -7.645 1.00 96.4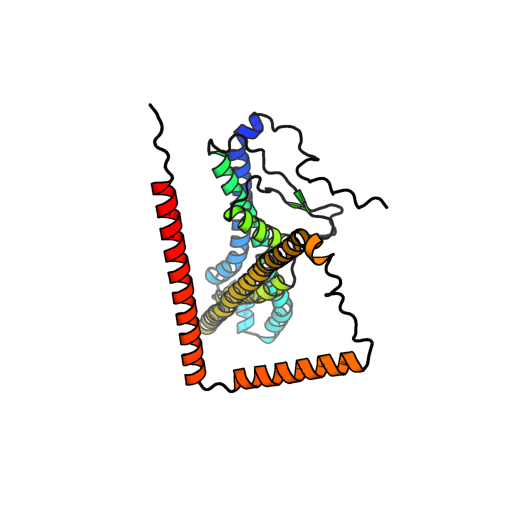4 208 VAL A O 1
ATOM 1545 N N . VAL A 1 209 ? 18.733 -3.222 -8.686 1.00 98.12 209 VAL A N 1
ATOM 1546 C CA . VAL A 1 209 ? 19.516 -2.691 -7.561 1.00 98.12 209 VAL A CA 1
ATOM 1547 C C . VAL A 1 209 ? 19.118 -1.244 -7.258 1.00 98.12 209 VAL A C 1
ATOM 1549 O O . VAL A 1 209 ? 18.939 -0.897 -6.091 1.00 98.12 209 VAL A O 1
ATOM 1552 N N . ALA A 1 210 ? 18.906 -0.415 -8.284 1.00 98.19 210 ALA A N 1
ATOM 1553 C CA . ALA A 1 210 ? 18.445 0.962 -8.124 1.00 98.19 210 ALA A CA 1
ATOM 1554 C C . ALA A 1 210 ? 17.017 1.058 -7.560 1.00 98.19 210 ALA A C 1
ATOM 1556 O O . ALA A 1 210 ? 16.714 2.013 -6.847 1.00 98.19 210 ALA A O 1
ATOM 1557 N N . ALA A 1 211 ? 16.143 0.078 -7.810 1.00 98.00 211 ALA A N 1
ATOM 1558 C CA . ALA A 1 211 ? 14.785 0.054 -7.264 1.00 98.00 211 ALA A CA 1
ATOM 1559 C C . ALA A 1 211 ? 14.754 -0.070 -5.726 1.00 98.00 211 ALA A C 1
ATOM 1561 O O . ALA A 1 211 ? 13.894 0.523 -5.068 1.00 98.00 211 ALA A O 1
ATOM 1562 N N . VAL A 1 212 ? 15.704 -0.807 -5.137 1.00 98.12 212 VAL A N 1
ATOM 1563 C CA . VAL A 1 212 ? 15.768 -1.089 -3.691 1.00 98.12 212 VAL A CA 1
ATOM 1564 C C . VAL A 1 212 ? 15.778 0.178 -2.819 1.00 98.12 212 VAL A C 1
ATOM 1566 O O . VAL A 1 212 ? 14.918 0.284 -1.937 1.00 98.12 212 VAL A O 1
ATOM 1569 N N . PRO A 1 213 ? 16.683 1.162 -3.011 1.00 98.31 213 PRO A N 1
ATOM 1570 C CA . PRO A 1 213 ? 16.699 2.366 -2.182 1.00 98.31 213 PRO A CA 1
ATOM 1571 C C . PRO A 1 213 ? 15.409 3.186 -2.298 1.00 98.31 213 PRO A C 1
ATOM 1573 O O . PRO A 1 213 ? 14.949 3.713 -1.285 1.00 98.31 213 PRO A O 1
ATOM 1576 N N . PHE A 1 214 ? 14.777 3.255 -3.476 1.00 98.19 214 PHE A N 1
ATOM 1577 C CA . PHE A 1 214 ? 13.493 3.945 -3.642 1.00 98.19 214 PHE A CA 1
ATOM 1578 C C . PHE A 1 214 ? 12.360 3.248 -2.879 1.00 98.19 214 PHE A C 1
ATOM 1580 O O . PHE A 1 214 ? 11.578 3.917 -2.198 1.00 98.19 214 PHE A O 1
ATOM 1587 N N . ALA A 1 215 ? 12.304 1.913 -2.923 1.00 97.50 215 ALA A N 1
ATOM 1588 C CA . ALA A 1 215 ? 11.334 1.135 -2.156 1.00 97.50 215 ALA A CA 1
ATOM 1589 C C . ALA A 1 215 ? 11.529 1.335 -0.644 1.00 97.50 215 ALA A C 1
ATOM 1591 O O . ALA A 1 215 ? 10.579 1.658 0.074 1.00 97.50 215 ALA A O 1
ATOM 1592 N N . LEU A 1 216 ? 12.771 1.218 -0.157 1.00 98.00 216 LEU A N 1
ATOM 1593 C CA . LEU A 1 216 ? 13.105 1.430 1.254 1.00 98.00 216 LEU A CA 1
ATOM 1594 C C . LEU A 1 216 ? 12.775 2.855 1.707 1.00 98.00 216 LEU A C 1
ATOM 1596 O O . LEU A 1 216 ? 12.187 3.047 2.776 1.00 98.00 216 LEU A O 1
ATOM 1600 N N . TRP A 1 217 ? 13.106 3.855 0.887 1.00 98.12 217 TRP A N 1
ATOM 1601 C CA . TRP A 1 217 ? 12.766 5.242 1.172 1.00 98.12 217 TRP A CA 1
ATOM 1602 C C . TRP A 1 217 ? 11.251 5.426 1.261 1.00 98.12 217 TRP A C 1
ATOM 1604 O O . TRP A 1 217 ? 10.779 5.985 2.254 1.00 98.12 217 TRP A O 1
ATOM 1614 N N . SER A 1 218 ? 10.481 4.902 0.303 1.00 97.62 218 SER A N 1
ATOM 1615 C CA . SER A 1 218 ? 9.018 4.994 0.336 1.00 97.62 218 SER A CA 1
ATOM 1616 C C . SER A 1 218 ? 8.443 4.405 1.621 1.00 97.62 218 SER A C 1
ATOM 1618 O O . SER A 1 218 ? 7.675 5.073 2.313 1.00 97.62 218 SER A O 1
ATOM 1620 N N . VAL A 1 219 ? 8.889 3.209 2.020 1.00 97.00 219 VAL A N 1
ATOM 1621 C CA . VAL A 1 219 ? 8.447 2.553 3.262 1.00 97.00 219 VAL A CA 1
ATOM 1622 C C . VAL A 1 219 ? 8.742 3.421 4.488 1.00 97.00 219 VAL A C 1
ATOM 1624 O O . VAL A 1 219 ? 7.867 3.629 5.335 1.00 97.00 219 VAL A O 1
ATOM 1627 N N . VAL A 1 220 ? 9.959 3.963 4.598 1.00 97.81 220 VAL A N 1
ATOM 1628 C CA . VAL A 1 220 ? 10.348 4.825 5.726 1.00 97.81 220 VAL A CA 1
ATOM 1629 C C . VAL A 1 220 ? 9.542 6.125 5.731 1.00 97.81 220 VAL A C 1
ATOM 1631 O O . VAL A 1 220 ? 9.063 6.549 6.788 1.00 97.81 220 VAL A O 1
ATOM 1634 N N . ALA A 1 221 ? 9.370 6.760 4.573 1.00 97.00 221 ALA A N 1
ATOM 1635 C CA . ALA A 1 221 ? 8.655 8.022 4.431 1.00 97.00 221 ALA A CA 1
ATOM 1636 C C . ALA A 1 221 ? 7.154 7.860 4.718 1.00 97.00 221 ALA A C 1
ATOM 1638 O O . ALA A 1 221 ? 6.605 8.629 5.509 1.00 97.00 221 ALA A O 1
ATOM 1639 N N . LEU A 1 222 ? 6.515 6.812 4.188 1.00 95.38 222 LEU A N 1
ATOM 1640 C CA . LEU A 1 222 ? 5.119 6.467 4.469 1.00 95.38 222 LEU A CA 1
ATOM 1641 C C . LEU A 1 222 ? 4.909 6.142 5.946 1.00 95.38 222 LEU A C 1
ATOM 1643 O O . LEU A 1 222 ? 3.979 6.652 6.569 1.00 95.38 222 LEU A O 1
ATOM 1647 N N . ARG A 1 223 ? 5.817 5.378 6.565 1.00 95.31 223 ARG A N 1
ATOM 1648 C CA . ARG A 1 223 ? 5.759 5.110 8.010 1.00 95.31 223 ARG A CA 1
ATOM 1649 C C . ARG A 1 223 ? 5.856 6.398 8.832 1.00 95.31 223 ARG A C 1
ATOM 1651 O O . ARG A 1 223 ? 5.138 6.558 9.824 1.00 95.31 223 ARG A O 1
ATOM 1658 N N . ARG A 1 224 ? 6.729 7.332 8.445 1.00 94.94 224 ARG A N 1
ATOM 1659 C CA . ARG A 1 224 ? 6.845 8.642 9.108 1.00 94.94 224 ARG A CA 1
ATOM 1660 C C . ARG A 1 224 ? 5.577 9.476 8.920 1.00 94.94 224 ARG A C 1
ATOM 1662 O O . ARG A 1 224 ? 5.074 10.007 9.906 1.00 94.94 224 ARG A O 1
ATOM 1669 N N . ALA A 1 225 ? 5.023 9.534 7.711 1.00 92.94 225 ALA A N 1
ATOM 1670 C CA . ALA A 1 225 ? 3.770 10.235 7.432 1.00 92.94 225 ALA A CA 1
ATOM 1671 C C . ALA A 1 225 ? 2.604 9.658 8.257 1.00 92.94 225 ALA A C 1
ATOM 1673 O O . ALA A 1 225 ? 1.913 10.393 8.966 1.00 92.94 225 ALA A O 1
ATOM 1674 N N . TRP A 1 226 ? 2.471 8.330 8.284 1.00 92.06 226 TRP A N 1
ATOM 1675 C CA . TRP A 1 226 ? 1.444 7.623 9.048 1.00 92.06 226 TRP A CA 1
ATOM 1676 C C . TRP A 1 226 ? 1.557 7.869 10.558 1.00 92.06 226 TRP A C 1
ATOM 1678 O O . TRP A 1 226 ? 0.577 8.188 11.239 1.00 92.06 226 TRP A O 1
ATOM 1688 N N . THR A 1 227 ? 2.769 7.756 11.113 1.00 91.50 227 THR A N 1
ATOM 1689 C CA . THR A 1 227 ? 2.985 8.028 12.542 1.00 91.50 227 THR A CA 1
ATOM 1690 C C . THR A 1 227 ? 2.688 9.484 12.870 1.00 91.50 227 THR A C 1
ATOM 1692 O O . THR A 1 227 ? 2.016 9.742 13.869 1.00 91.50 227 THR A O 1
ATOM 1695 N N . TRP A 1 228 ? 3.105 10.422 12.018 1.00 88.75 228 TRP A N 1
ATOM 1696 C CA . TRP A 1 228 ? 2.831 11.845 12.176 1.00 88.75 228 TRP A CA 1
ATOM 1697 C C . TRP A 1 228 ? 1.329 12.134 12.229 1.00 88.75 228 TRP A C 1
ATOM 1699 O O . TRP A 1 228 ? 0.883 12.750 13.202 1.00 88.75 228 TRP A O 1
ATOM 1709 N N . ARG A 1 229 ? 0.555 11.619 11.264 1.00 86.12 229 ARG A N 1
ATOM 1710 C CA . ARG A 1 229 ? -0.908 11.768 11.188 1.00 86.12 229 ARG A CA 1
ATOM 1711 C C . ARG A 1 229 ? -1.571 11.311 12.486 1.00 86.12 229 ARG A C 1
ATOM 1713 O O . ARG A 1 229 ? -2.172 12.104 13.207 1.00 86.12 229 ARG A O 1
ATOM 1720 N N . PHE A 1 230 ? -1.343 10.062 12.886 1.00 85.88 230 PHE A N 1
ATOM 1721 C CA . PHE A 1 230 ? -2.095 9.469 13.995 1.00 85.88 230 PHE A CA 1
ATOM 1722 C C . PHE A 1 230 ? -1.509 9.691 15.400 1.00 85.88 230 PHE A C 1
ATOM 1724 O O . PHE A 1 230 ? -2.221 9.466 16.388 1.00 85.88 230 PHE A O 1
ATOM 1731 N N . HIS A 1 231 ? -0.239 10.092 15.545 1.00 83.81 231 HIS A N 1
ATOM 1732 C CA . HIS A 1 231 ? 0.350 10.416 16.856 1.00 83.81 231 HIS A CA 1
ATOM 1733 C C . HIS A 1 231 ? 0.199 11.895 17.204 1.00 83.81 231 HIS A C 1
ATOM 1735 O O . HIS A 1 231 ? -0.128 12.198 18.354 1.00 83.81 231 HIS A O 1
ATOM 1741 N N . ARG A 1 232 ? 0.352 12.825 16.247 1.00 75.12 232 ARG A N 1
ATOM 1742 C CA . ARG A 1 232 ? 0.097 14.247 16.534 1.00 75.12 232 ARG A CA 1
ATOM 1743 C C . ARG A 1 232 ? -1.374 14.527 16.766 1.00 75.12 232 ARG A C 1
ATOM 1745 O O . ARG A 1 232 ? -1.678 15.311 17.656 1.00 75.12 232 ARG A O 1
ATOM 1752 N N . GLU A 1 233 ? -2.286 13.879 16.046 1.00 71.00 233 GLU A N 1
ATOM 1753 C CA . GLU A 1 233 ? -3.719 14.002 16.338 1.00 71.00 233 GLU A CA 1
ATOM 1754 C C . GLU A 1 233 ? -4.051 13.525 17.751 1.00 71.00 233 GLU A C 1
ATOM 1756 O O . GLU A 1 233 ? -4.742 14.224 18.489 1.00 71.00 233 GLU A O 1
ATOM 1761 N N . ARG A 1 234 ? -3.483 12.390 18.182 1.00 73.31 234 ARG A N 1
ATOM 1762 C CA . ARG A 1 234 ? -3.614 11.929 19.572 1.00 73.31 234 ARG A CA 1
ATOM 1763 C C . ARG A 1 234 ? -3.061 12.950 20.564 1.00 73.31 234 ARG A C 1
ATOM 1765 O O . ARG A 1 234 ? -3.729 13.234 21.552 1.00 73.31 234 ARG A O 1
ATOM 1772 N N . ALA A 1 235 ? -1.880 13.512 20.305 1.00 72.19 235 ALA A N 1
ATOM 1773 C CA . ALA A 1 235 ? -1.277 14.523 21.170 1.00 72.19 235 ALA A CA 1
ATOM 1774 C C . ALA A 1 235 ? -2.117 15.811 21.227 1.00 72.19 235 ALA A C 1
ATOM 1776 O O . ALA A 1 235 ? -2.345 16.343 22.310 1.00 72.19 235 ALA A O 1
ATOM 1777 N N . ARG A 1 236 ? -2.650 16.272 20.088 1.00 74.88 236 ARG A N 1
ATOM 1778 C CA . ARG A 1 236 ? -3.541 17.439 19.990 1.00 74.88 236 ARG A CA 1
ATOM 1779 C C . ARG A 1 236 ? -4.854 17.214 20.728 1.00 74.88 236 ARG A C 1
ATOM 1781 O O . ARG A 1 236 ? -5.267 18.073 21.495 1.00 74.88 236 ARG A O 1
ATOM 1788 N N . LEU A 1 237 ? -5.486 16.054 20.553 1.00 74.94 237 LEU A N 1
ATOM 1789 C CA . LEU A 1 237 ? -6.707 15.696 21.276 1.00 74.94 237 LEU A CA 1
ATOM 1790 C C . LEU A 1 237 ? -6.448 15.543 22.776 1.00 74.94 237 LEU A C 1
ATOM 1792 O O . LEU A 1 237 ? -7.272 15.962 23.582 1.00 74.94 237 LEU A O 1
ATOM 1796 N N . ALA A 1 238 ? -5.304 14.981 23.171 1.00 75.31 238 ALA A N 1
ATOM 1797 C CA . ALA A 1 238 ? -4.914 14.897 24.573 1.00 75.31 238 ALA A CA 1
ATOM 1798 C C . ALA A 1 238 ? -4.682 16.290 25.178 1.00 75.31 238 ALA A C 1
ATOM 1800 O O . ALA A 1 238 ? -5.164 16.549 26.278 1.00 75.31 238 ALA A O 1
ATOM 1801 N N . ALA A 1 239 ? -4.009 17.190 24.455 1.00 77.31 239 ALA A N 1
ATOM 1802 C CA . ALA A 1 239 ? -3.823 18.581 24.858 1.00 77.31 239 ALA A CA 1
ATOM 1803 C C . ALA A 1 239 ? -5.165 19.318 24.964 1.00 77.31 239 ALA A C 1
ATOM 1805 O O . ALA A 1 239 ? -5.439 19.937 25.987 1.00 77.31 239 ALA A O 1
ATOM 1806 N N . ARG A 1 240 ? -6.052 19.163 23.976 1.00 79.12 240 ARG A N 1
ATOM 1807 C CA . ARG A 1 240 ? -7.398 19.748 23.986 1.00 79.12 240 ARG A CA 1
ATOM 1808 C C . ARG A 1 240 ? -8.241 19.234 25.150 1.00 79.12 240 ARG A C 1
ATOM 1810 O O . ARG A 1 240 ? -8.799 20.033 25.878 1.00 79.12 240 ARG A O 1
ATOM 1817 N N . ARG A 1 241 ? -8.245 17.926 25.421 1.00 80.12 241 ARG A N 1
ATOM 1818 C CA . ARG A 1 241 ? -8.944 17.352 26.587 1.00 80.12 241 ARG A CA 1
ATOM 1819 C C . ARG A 1 241 ? -8.337 17.764 27.924 1.00 80.12 241 ARG A C 1
ATOM 1821 O O . ARG A 1 241 ? -9.024 17.692 28.938 1.00 80.12 241 ARG A O 1
ATOM 1828 N N . ARG A 1 242 ? -7.041 18.094 27.973 1.00 78.25 242 ARG A N 1
ATOM 1829 C CA . ARG A 1 242 ? -6.419 18.689 29.167 1.00 78.25 242 ARG A CA 1
ATOM 1830 C C . ARG A 1 242 ? -6.911 20.118 29.346 1.00 78.25 242 ARG A C 1
ATOM 1832 O O . ARG A 1 242 ? -7.315 20.442 30.453 1.00 78.25 242 ARG A O 1
ATOM 1839 N N . LEU A 1 243 ? -6.945 20.897 28.266 1.00 76.44 243 LEU A N 1
ATOM 1840 C CA . LEU A 1 243 ? -7.497 22.250 28.241 1.00 76.44 243 LEU A CA 1
ATOM 1841 C C . LEU A 1 243 ? -9.001 22.288 28.508 1.00 76.44 243 LEU A C 1
ATOM 1843 O O . LEU A 1 243 ? -9.451 23.253 29.080 1.00 76.44 243 LEU A O 1
ATOM 1847 N N . GLU A 1 244 ? -9.782 21.275 28.137 1.00 79.56 244 GLU A N 1
ATOM 1848 C CA . GLU A 1 244 ? -11.212 21.198 28.470 1.00 79.56 244 GLU A CA 1
ATOM 1849 C C . GLU A 1 244 ? -11.401 20.796 29.941 1.00 79.56 244 GLU A C 1
ATOM 1851 O O . GLU A 1 244 ? -12.195 21.404 30.643 1.00 79.56 244 GLU A O 1
ATOM 1856 N N . ARG A 1 245 ? -10.610 19.836 30.450 1.00 76.44 245 ARG A N 1
ATOM 1857 C CA . ARG A 1 245 ? -10.664 19.417 31.866 1.00 76.44 245 ARG A CA 1
ATOM 1858 C C . ARG A 1 245 ? -10.155 20.465 32.850 1.00 76.44 245 ARG A C 1
ATOM 1860 O O . ARG A 1 245 ? -10.647 20.526 33.964 1.00 76.44 245 ARG A O 1
ATOM 1867 N N . HIS A 1 246 ? -9.157 21.244 32.451 1.00 68.00 246 HIS A N 1
ATOM 1868 C CA . HIS A 1 246 ? -8.606 22.337 33.256 1.00 68.00 246 HIS A CA 1
ATOM 1869 C C . HIS A 1 246 ? -9.087 23.692 32.735 1.00 68.00 246 HIS A C 1
ATOM 1871 O O . HIS A 1 246 ? -8.623 24.726 33.195 1.00 68.00 246 HIS A O 1
ATOM 1877 N N . GLY A 1 247 ? -9.997 23.702 31.760 1.00 57.50 247 GLY A N 1
ATOM 1878 C CA . GLY A 1 247 ? -10.470 24.909 31.091 1.00 57.50 247 GLY A CA 1
ATOM 1879 C C . GLY A 1 247 ? -11.179 25.830 32.049 1.00 57.50 247 GLY A C 1
ATOM 1880 O O . GLY A 1 247 ? -10.941 27.023 31.990 1.00 57.50 247 GLY A O 1
ATOM 1881 N N . ASP A 1 248 ? -11.924 25.289 33.008 1.00 55.34 248 ASP A N 1
ATOM 1882 C CA . ASP A 1 248 ? -12.523 26.098 34.070 1.00 55.34 248 ASP A CA 1
ATOM 1883 C C . ASP A 1 248 ? -11.483 26.613 35.080 1.00 55.34 248 ASP A C 1
ATOM 1885 O O . ASP A 1 248 ? -11.655 27.694 35.631 1.00 55.34 248 ASP A O 1
ATOM 1889 N N . GLN A 1 249 ? -10.352 25.919 35.251 1.00 54.00 249 GLN A N 1
ATOM 1890 C CA . GLN A 1 249 ? -9.224 26.389 36.070 1.00 54.00 249 GLN A CA 1
ATOM 1891 C C . GLN A 1 249 ? -8.358 27.445 35.361 1.00 54.00 249 GLN A C 1
ATOM 1893 O O . GLN A 1 249 ? -7.793 28.304 36.024 1.00 54.00 249 GLN A O 1
ATOM 1898 N N . TYR A 1 250 ? -8.269 27.415 34.027 1.00 50.12 250 TYR A N 1
ATOM 1899 C CA . TYR A 1 250 ? -7.505 28.385 33.227 1.00 50.12 250 TYR A CA 1
ATOM 1900 C C . TYR A 1 250 ? -8.362 29.519 32.643 1.00 50.12 250 TYR A C 1
ATOM 1902 O O . TYR A 1 250 ? -7.818 30.503 32.148 1.00 50.12 250 TYR A O 1
ATOM 1910 N N . ARG A 1 251 ? -9.696 29.410 32.692 1.00 50.09 251 ARG A N 1
ATOM 1911 C CA . ARG A 1 251 ? -10.636 30.489 32.341 1.00 50.09 251 ARG A CA 1
ATOM 1912 C C . ARG A 1 251 ? -10.806 31.492 33.486 1.00 50.09 251 ARG A C 1
ATOM 1914 O O . ARG A 1 251 ? -11.258 32.604 33.238 1.00 50.09 251 ARG A O 1
ATOM 1921 N N . ILE A 1 252 ? -10.380 31.127 34.698 1.00 46.25 252 ILE A N 1
ATOM 1922 C CA . ILE A 1 252 ? -10.316 31.985 35.888 1.00 46.25 252 ILE A CA 1
ATOM 1923 C C . ILE A 1 252 ? -8.850 32.131 36.328 1.00 46.25 252 ILE A C 1
ATOM 1925 O O . ILE A 1 252 ? -8.495 31.867 37.468 1.00 46.25 252 ILE A O 1
ATOM 1929 N N . ASP A 1 253 ? -7.967 32.545 35.421 1.00 45.06 253 ASP A N 1
ATOM 1930 C CA . ASP A 1 253 ? -6.769 33.261 35.859 1.00 45.06 253 ASP A CA 1
ATOM 1931 C C . ASP A 1 253 ? -6.606 34.529 35.010 1.00 45.06 253 ASP A C 1
ATOM 1933 O O . ASP A 1 253 ? -6.067 34.484 33.898 1.00 45.06 253 ASP A O 1
ATOM 1937 N N . PRO A 1 254 ? -7.097 35.684 35.499 1.00 48.41 254 PRO A N 1
ATOM 1938 C CA . PRO A 1 254 ? -6.951 36.972 34.824 1.00 48.41 254 PRO A CA 1
ATOM 1939 C C . PRO A 1 254 ? -5.486 37.364 34.575 1.00 48.41 254 PRO A C 1
ATOM 1941 O O . PRO A 1 254 ? -5.225 38.313 33.840 1.00 48.41 254 PRO A O 1
ATOM 1944 N N . ARG A 1 255 ? -4.515 36.648 35.160 1.00 52.25 255 ARG A N 1
ATOM 1945 C CA . ARG A 1 255 ? -3.081 36.942 35.041 1.00 52.25 255 ARG A CA 1
ATOM 1946 C C . ARG A 1 255 ? -2.427 36.426 33.760 1.00 52.25 255 ARG A C 1
ATOM 1948 O O . ARG A 1 255 ? -1.285 36.783 33.495 1.00 52.25 255 ARG A O 1
ATOM 1955 N N . VAL A 1 256 ? -3.129 35.637 32.940 1.00 49.00 256 VAL A N 1
ATOM 1956 C CA . VAL A 1 256 ? -2.621 35.175 31.629 1.00 49.00 256 VAL A CA 1
ATOM 1957 C C . VAL A 1 256 ? -3.479 35.705 30.475 1.00 49.00 256 VAL A C 1
ATOM 1959 O O . VAL A 1 256 ? -3.521 35.146 29.379 1.00 49.00 256 VAL A O 1
ATOM 1962 N N . VAL A 1 257 ? -4.133 36.851 30.673 1.00 47.25 257 VAL A N 1
ATOM 1963 C CA . VAL A 1 257 ? -4.407 37.730 29.538 1.00 47.25 257 VAL A CA 1
ATOM 1964 C C . VAL A 1 257 ? -3.052 38.289 29.129 1.00 47.25 257 VAL A C 1
ATOM 1966 O O . VAL A 1 257 ? -2.402 38.983 29.902 1.00 47.25 257 VAL A O 1
ATOM 1969 N N . ARG A 1 258 ? -2.598 37.954 27.919 1.00 48.81 258 ARG A N 1
ATOM 1970 C CA . ARG A 1 258 ? -1.476 38.623 27.252 1.00 48.81 258 ARG A CA 1
ATOM 1971 C C . ARG A 1 258 ? -1.859 40.084 27.008 1.00 48.81 258 ARG A C 1
ATOM 1973 O O . ARG A 1 258 ? -2.176 40.471 25.886 1.00 48.81 258 ARG A O 1
ATOM 1980 N N . THR A 1 259 ? -1.879 40.891 28.057 1.00 47.38 259 THR A N 1
ATOM 1981 C CA . THR A 1 259 ? -1.908 42.338 27.947 1.00 47.38 259 THR A CA 1
ATOM 1982 C C . THR A 1 259 ? -0.590 42.738 27.305 1.00 47.38 259 THR A C 1
ATOM 1984 O O . THR A 1 259 ? 0.497 42.490 27.825 1.00 47.38 259 THR A O 1
ATOM 1987 N N . ARG A 1 260 ? -0.677 43.324 26.107 1.00 54.81 260 ARG A N 1
ATOM 1988 C CA . ARG A 1 260 ? 0.416 44.140 25.573 1.00 54.81 260 ARG A CA 1
ATOM 1989 C C . ARG A 1 260 ? 0.847 45.100 26.693 1.00 54.81 260 ARG A C 1
ATOM 1991 O O . ARG A 1 260 ? -0.040 45.696 27.299 1.00 54.81 260 ARG A O 1
ATOM 1998 N N . PRO A 1 261 ? 2.148 45.254 26.977 1.00 53.66 261 PRO A N 1
ATOM 1999 C CA . PRO A 1 261 ? 2.616 46.127 28.048 1.00 53.66 261 PRO A CA 1
ATOM 2000 C C . PRO A 1 261 ? 2.174 47.572 27.758 1.00 53.66 261 PRO A C 1
ATOM 2002 O O . PRO A 1 261 ? 2.669 48.201 26.819 1.00 53.66 261 PRO A O 1
ATOM 2005 N N . GLN A 1 262 ? 1.177 48.060 28.506 1.00 60.62 262 GLN A N 1
ATOM 2006 C CA . GLN A 1 262 ? 0.512 49.338 28.220 1.00 60.62 262 GLN A CA 1
ATOM 2007 C C . GLN A 1 262 ? 1.315 50.548 28.715 1.00 60.62 262 GLN A C 1
ATOM 2009 O O . GLN A 1 262 ? 1.253 51.593 28.074 1.00 60.62 262 GLN A O 1
ATOM 2014 N N . SER A 1 263 ? 2.131 50.413 29.768 1.00 74.38 263 SER A N 1
ATOM 2015 C CA . SER A 1 263 ? 2.972 51.506 30.276 1.00 74.38 263 SER A CA 1
ATOM 2016 C C . SER A 1 263 ? 4.456 51.334 29.904 1.00 74.38 263 SER A C 1
ATOM 2018 O O . SER A 1 263 ? 4.942 50.201 29.792 1.00 74.38 263 SER A O 1
ATOM 2020 N N . PRO A 1 264 ? 5.197 52.439 29.692 1.00 74.38 264 PRO A N 1
ATOM 2021 C CA . PRO A 1 264 ? 6.640 52.404 29.436 1.00 74.38 264 PRO A CA 1
ATOM 2022 C C . PRO A 1 264 ? 7.433 51.792 30.604 1.00 74.38 264 PRO A C 1
ATOM 2024 O O . PRO A 1 264 ? 8.374 51.041 30.368 1.00 74.38 264 PRO A O 1
ATOM 2027 N N . GLU A 1 265 ? 6.997 52.005 31.846 1.00 75.19 265 GLU A N 1
ATOM 2028 C CA . GLU A 1 265 ? 7.613 51.416 33.046 1.00 75.19 265 GLU A CA 1
ATOM 2029 C C . GLU A 1 265 ? 7.503 49.886 33.069 1.00 75.19 265 GLU A C 1
ATOM 2031 O O . GLU A 1 265 ? 8.464 49.187 33.384 1.00 75.19 265 GLU A O 1
ATOM 2036 N N . HIS A 1 266 ? 6.357 49.336 32.654 1.00 70.81 266 HIS A N 1
ATOM 2037 C CA . HIS A 1 266 ? 6.175 47.887 32.589 1.00 70.81 266 HIS A CA 1
ATOM 2038 C C . HIS A 1 266 ? 7.007 47.256 31.461 1.00 70.81 266 HIS A C 1
ATOM 2040 O O . HIS A 1 266 ? 7.479 46.130 31.602 1.00 70.81 266 HIS A O 1
ATOM 2046 N N . ARG A 1 267 ? 7.244 47.978 30.353 1.00 74.25 267 ARG A N 1
ATOM 2047 C CA . ARG A 1 267 ? 8.185 47.520 29.314 1.00 74.25 267 ARG A CA 1
ATOM 2048 C C . ARG A 1 267 ? 9.613 47.471 29.841 1.00 74.25 267 ARG A C 1
ATOM 2050 O O . ARG A 1 267 ? 10.264 46.454 29.635 1.00 74.25 267 ARG A O 1
ATOM 2057 N N . ALA A 1 268 ? 10.052 48.507 30.554 1.00 78.75 268 ALA A N 1
ATOM 2058 C CA . ALA A 1 268 ? 11.381 48.545 31.157 1.00 78.75 268 ALA A CA 1
ATOM 2059 C C . ALA A 1 268 ? 11.580 47.404 32.170 1.00 78.75 268 ALA A C 1
ATOM 2061 O O . ALA A 1 268 ? 12.605 46.729 32.135 1.00 78.75 268 ALA A O 1
ATOM 2062 N N . GLY A 1 269 ? 10.572 47.115 33.002 1.00 80.75 269 GLY A N 1
ATOM 2063 C CA . GLY A 1 269 ? 10.611 45.980 33.932 1.00 80.75 269 GLY A CA 1
ATOM 2064 C C . GLY A 1 269 ? 10.719 44.623 33.228 1.00 80.75 269 GLY A C 1
ATOM 2065 O O . GLY A 1 269 ? 11.567 43.808 33.579 1.00 80.75 269 GLY A O 1
ATOM 2066 N N . VAL A 1 270 ? 9.919 44.393 32.181 1.00 76.44 270 VAL A N 1
ATOM 2067 C CA . VAL A 1 270 ? 9.967 43.141 31.401 1.00 76.44 270 VAL A CA 1
ATOM 2068 C C . VAL A 1 270 ? 11.274 43.010 30.610 1.00 76.44 270 VAL A C 1
ATOM 2070 O O . VAL A 1 270 ? 11.772 41.901 30.413 1.00 76.44 270 VAL A O 1
ATOM 2073 N N . GLU A 1 271 ? 11.844 44.114 30.129 1.00 80.75 271 GLU A N 1
ATOM 2074 C CA . GLU A 1 271 ? 13.149 44.114 29.461 1.00 80.75 271 GLU A CA 1
ATOM 2075 C C . GLU A 1 271 ? 14.294 43.838 30.437 1.00 80.75 271 GLU A C 1
ATOM 2077 O O . GLU A 1 271 ? 15.174 43.046 30.097 1.00 80.75 271 GLU A O 1
ATOM 2082 N N . ALA A 1 272 ? 14.242 44.385 31.654 1.00 82.06 272 ALA A N 1
ATOM 2083 C CA . ALA A 1 272 ? 15.192 44.079 32.721 1.00 82.06 272 ALA A CA 1
ATOM 2084 C C . ALA A 1 272 ? 15.127 42.597 33.125 1.00 82.06 272 ALA A C 1
ATOM 2086 O O . ALA A 1 272 ? 16.151 41.919 33.130 1.00 82.06 272 ALA A O 1
ATOM 2087 N N . GLU A 1 273 ? 13.926 42.050 33.335 1.00 80.50 273 GLU A N 1
ATOM 2088 C CA . GLU A 1 273 ? 13.737 40.628 33.655 1.00 80.50 273 GLU A CA 1
ATOM 2089 C C . GLU A 1 273 ? 14.238 39.719 32.517 1.00 80.50 273 GLU A C 1
ATOM 2091 O O . GLU A 1 273 ? 14.883 38.694 32.741 1.00 80.50 273 GLU A O 1
ATOM 2096 N N . ARG A 1 274 ? 14.009 40.113 31.256 1.00 79.75 274 ARG A N 1
ATOM 2097 C CA . ARG A 1 274 ? 14.557 39.396 30.093 1.00 79.75 274 ARG A CA 1
ATOM 2098 C C . ARG A 1 274 ? 16.074 39.502 30.002 1.00 79.75 274 ARG A C 1
ATOM 2100 O O . ARG A 1 274 ? 16.692 38.546 29.538 1.00 79.75 274 ARG A O 1
ATOM 2107 N N . ALA A 1 275 ? 16.667 40.630 30.380 1.00 78.31 275 ALA A N 1
ATOM 2108 C CA . ALA A 1 275 ? 18.114 40.795 30.410 1.00 78.31 275 ALA A CA 1
ATOM 2109 C C . ALA A 1 275 ? 18.736 39.907 31.497 1.00 78.31 275 ALA A C 1
ATOM 2111 O O . ALA A 1 275 ? 19.671 39.165 31.206 1.00 78.31 275 ALA A O 1
ATOM 2112 N N . GLU A 1 276 ? 18.153 39.874 32.697 1.00 79.56 276 GLU A N 1
ATOM 2113 C CA . GLU A 1 276 ? 18.568 38.969 33.775 1.00 79.56 276 GLU A CA 1
ATOM 2114 C C . GLU A 1 276 ? 18.441 37.497 33.370 1.00 79.56 276 GLU A C 1
ATOM 2116 O O . GLU A 1 276 ? 19.365 36.708 33.576 1.00 79.56 276 GLU A O 1
ATOM 2121 N N . ALA A 1 277 ? 17.335 37.124 32.720 1.00 74.25 277 ALA A N 1
ATOM 2122 C CA . ALA A 1 277 ? 17.135 35.768 32.223 1.00 74.25 277 ALA A CA 1
ATOM 2123 C C . ALA A 1 277 ? 18.167 35.377 31.151 1.00 74.25 277 ALA A C 1
ATOM 2125 O O . ALA A 1 277 ? 18.629 34.235 31.143 1.00 74.25 277 ALA A O 1
ATOM 2126 N N . ARG A 1 278 ? 18.568 36.309 30.272 1.00 78.31 278 ARG A N 1
ATOM 2127 C CA . ARG A 1 278 ? 19.642 36.076 29.288 1.00 78.31 278 ARG A CA 1
ATOM 2128 C C . ARG A 1 278 ? 20.995 35.899 29.963 1.00 78.31 278 ARG A C 1
ATOM 2130 O O . ARG A 1 278 ? 21.684 34.945 29.639 1.00 78.31 278 ARG A O 1
ATOM 2137 N N . VAL A 1 279 ? 21.334 36.728 30.950 1.00 76.75 279 VAL A N 1
ATOM 2138 C CA . VAL A 1 279 ? 22.578 36.578 31.729 1.00 76.75 279 VAL A CA 1
ATOM 2139 C C . VAL A 1 279 ? 22.603 35.237 32.471 1.00 76.75 279 VAL A C 1
ATOM 2141 O O . VAL A 1 279 ? 23.622 34.547 32.495 1.00 76.75 279 VAL A O 1
ATOM 2144 N N . ALA A 1 280 ? 21.469 34.814 33.037 1.00 70.31 280 ALA A N 1
ATOM 2145 C CA . ALA A 1 280 ? 21.340 33.506 33.672 1.00 70.31 280 ALA A CA 1
ATOM 2146 C C . ALA A 1 280 ? 21.480 32.348 32.668 1.00 70.31 280 ALA A C 1
ATOM 2148 O O . ALA A 1 280 ? 22.061 31.313 33.001 1.00 70.31 280 ALA A O 1
ATOM 2149 N N . GLN A 1 281 ? 20.967 32.516 31.447 1.00 70.06 281 GLN A N 1
ATOM 2150 C CA . GLN A 1 281 ? 21.084 31.538 30.369 1.00 70.06 281 GLN A CA 1
ATOM 2151 C C . GLN A 1 281 ? 22.514 31.456 29.818 1.00 70.06 281 GLN A C 1
ATOM 2153 O O . GLN A 1 281 ? 23.021 30.349 29.652 1.00 70.06 281 GLN A O 1
ATOM 2158 N N . ASP A 1 282 ? 23.192 32.586 29.631 1.00 71.69 282 ASP A N 1
ATOM 2159 C CA . ASP A 1 282 ? 24.588 32.630 29.188 1.00 71.69 282 ASP A CA 1
ATOM 2160 C C . ASP A 1 282 ? 25.507 31.949 30.209 1.00 71.69 282 ASP A C 1
ATOM 2162 O O . ASP A 1 282 ? 26.370 31.151 29.840 1.00 71.69 282 ASP A O 1
ATOM 2166 N N . ARG A 1 283 ? 25.231 32.141 31.506 1.00 69.44 283 ARG A N 1
ATOM 2167 C CA . ARG A 1 283 ? 25.917 31.447 32.608 1.00 69.44 283 ARG A CA 1
ATOM 2168 C C . ARG A 1 283 ? 25.662 29.935 32.633 1.00 69.44 283 ARG A C 1
ATOM 2170 O O . ARG A 1 283 ? 26.452 29.195 33.209 1.00 69.44 283 ARG A O 1
ATOM 2177 N N . LEU A 1 284 ? 24.559 29.460 32.048 1.00 61.72 284 LEU A N 1
ATOM 2178 C CA . LEU A 1 284 ? 24.281 28.028 31.878 1.00 61.72 284 LEU A CA 1
ATOM 2179 C C . LEU A 1 284 ? 25.002 27.444 30.661 1.00 61.72 284 LEU A C 1
ATOM 2181 O O . LEU A 1 284 ? 25.368 26.271 30.687 1.00 61.72 284 LEU A O 1
ATOM 2185 N N . THR A 1 285 ? 25.205 28.239 29.611 1.00 66.12 285 THR A N 1
ATOM 2186 C CA . THR A 1 285 ? 25.921 27.821 28.398 1.00 66.12 285 THR A CA 1
ATOM 2187 C C . THR A 1 285 ? 27.436 27.976 28.499 1.00 66.12 285 THR A C 1
ATOM 2189 O O . THR A 1 285 ? 28.148 27.343 27.728 1.00 66.12 285 THR A O 1
ATOM 2192 N N . SER A 1 286 ? 27.933 28.767 29.454 1.00 70.75 286 SER A N 1
ATOM 2193 C CA . SER A 1 286 ? 29.363 28.925 29.743 1.00 70.75 286 SER A CA 1
ATOM 2194 C C . SER A 1 286 ? 29.912 27.890 30.730 1.00 70.75 286 SER A C 1
ATOM 2196 O O . SER A 1 286 ? 31.056 28.021 31.156 1.00 70.75 286 SER A O 1
ATOM 2198 N N . LEU A 1 287 ? 29.103 26.909 31.148 1.00 72.06 287 LEU A N 1
ATOM 2199 C CA . LEU A 1 287 ? 29.551 25.881 32.083 1.00 72.06 287 LEU A CA 1
ATOM 2200 C C . LEU A 1 287 ? 30.553 24.954 31.396 1.00 72.06 287 LEU A C 1
ATOM 2202 O O . LEU A 1 287 ? 30.282 24.391 30.333 1.00 72.06 287 LEU A O 1
ATOM 2206 N N . THR A 1 288 ? 31.696 24.769 32.040 1.00 77.81 288 THR A N 1
ATOM 2207 C CA . THR A 1 288 ? 32.680 23.760 31.654 1.00 77.81 288 THR A CA 1
ATOM 2208 C C . THR A 1 288 ? 32.104 22.353 31.854 1.00 77.81 288 THR A C 1
ATOM 2210 O O . THR A 1 288 ? 31.161 22.138 32.622 1.00 77.81 288 THR A O 1
ATOM 2213 N N . SER A 1 289 ? 32.656 21.363 31.144 1.00 75.44 289 SER A N 1
ATOM 2214 C CA . SER A 1 289 ? 32.203 19.965 31.238 1.00 75.44 289 SER A CA 1
ATOM 2215 C C . SER A 1 289 ? 32.195 19.445 32.685 1.00 75.44 289 SER A C 1
ATOM 2217 O O . SER A 1 289 ? 31.301 18.683 33.062 1.00 75.44 289 SER A O 1
ATOM 2219 N N . ASP A 1 290 ? 33.142 19.904 33.503 1.00 80.31 290 ASP A N 1
ATOM 2220 C CA . ASP A 1 290 ? 33.287 19.495 34.900 1.00 80.31 290 ASP A CA 1
ATOM 2221 C C . ASP A 1 290 ? 32.181 20.093 35.783 1.00 80.31 290 ASP A C 1
ATOM 2223 O O . ASP A 1 290 ? 31.540 19.371 36.548 1.00 80.31 290 ASP A O 1
ATOM 2227 N N . GLU A 1 291 ? 31.833 21.368 35.588 1.00 78.69 291 GLU A N 1
ATOM 2228 C CA . GLU A 1 291 ? 30.729 22.027 36.304 1.00 78.69 291 GLU A CA 1
ATOM 2229 C C . GLU A 1 291 ? 29.359 21.415 35.960 1.00 78.69 291 GLU A C 1
ATOM 2231 O O . GLU A 1 291 ? 28.459 21.322 36.806 1.00 78.69 291 GLU A O 1
ATOM 2236 N N . ILE A 1 292 ? 29.185 20.957 34.714 1.00 75.12 292 ILE A N 1
ATOM 2237 C CA . ILE A 1 292 ? 27.997 20.198 34.298 1.00 75.12 292 ILE A CA 1
ATOM 2238 C C . ILE A 1 292 ? 27.960 18.841 35.019 1.00 75.12 292 ILE A C 1
ATOM 2240 O O . ILE A 1 292 ? 26.889 18.416 35.476 1.00 75.12 292 ILE A O 1
ATOM 2244 N N . GLY A 1 293 ? 29.114 18.178 35.151 1.00 81.12 293 GLY A N 1
ATOM 2245 C CA . GLY A 1 293 ? 29.284 16.938 35.908 1.00 81.12 293 GLY A CA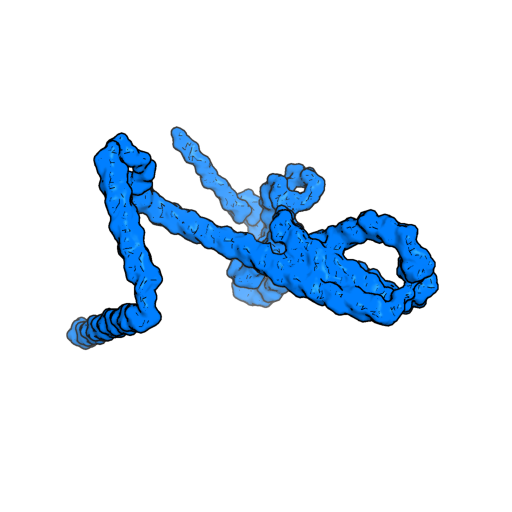 1
ATOM 2246 C C . GLY A 1 293 ? 28.876 17.090 37.374 1.00 81.12 293 GLY A C 1
ATOM 2247 O O . GLY A 1 293 ? 27.980 16.380 37.841 1.00 81.12 293 GLY A O 1
ATOM 2248 N N . GLU A 1 294 ? 29.436 18.078 38.072 1.00 85.62 294 GLU A N 1
ATOM 2249 C CA . GLU A 1 294 ? 29.148 18.346 39.487 1.00 85.62 294 GLU A CA 1
ATOM 2250 C C . GLU A 1 294 ? 27.671 18.667 39.736 1.00 85.62 294 GLU A C 1
ATOM 2252 O O . GLU A 1 294 ? 27.051 18.142 40.670 1.00 85.62 294 GLU A O 1
ATOM 2257 N N . ARG A 1 295 ? 27.051 19.479 38.868 1.00 80.69 295 ARG A N 1
ATOM 2258 C CA . ARG A 1 295 ? 25.614 19.773 38.965 1.00 80.69 295 ARG A CA 1
ATOM 2259 C C . ARG A 1 295 ? 24.759 18.534 38.766 1.00 80.69 295 ARG A C 1
ATOM 2261 O O . ARG A 1 295 ? 23.772 18.348 39.484 1.00 80.69 295 ARG A O 1
ATOM 2268 N N . ARG A 1 296 ? 25.114 17.677 37.809 1.00 82.62 296 ARG A N 1
ATOM 2269 C CA . ARG A 1 296 ? 24.390 16.426 37.570 1.00 82.62 296 ARG A CA 1
ATOM 2270 C C . ARG A 1 296 ? 24.477 15.513 38.789 1.00 82.62 296 ARG A C 1
ATOM 2272 O O . ARG A 1 296 ? 23.463 14.939 39.189 1.00 82.62 296 ARG A O 1
ATOM 2279 N N . GLU A 1 297 ? 25.641 15.427 39.421 1.00 88.44 297 GLU A N 1
ATOM 2280 C CA . GLU A 1 297 ? 25.816 14.669 40.657 1.00 88.44 297 GLU A CA 1
ATOM 2281 C C . GLU A 1 297 ? 25.056 15.265 41.843 1.00 88.44 297 GLU A C 1
ATOM 2283 O O . GLU A 1 297 ? 24.449 14.517 42.611 1.00 88.44 297 GLU A O 1
ATOM 2288 N N . ALA A 1 298 ? 25.032 16.591 41.987 1.00 87.69 298 ALA A N 1
ATOM 2289 C CA . ALA A 1 298 ? 24.264 17.268 43.028 1.00 87.69 298 ALA A CA 1
ATOM 2290 C C . ALA A 1 298 ? 22.755 16.999 42.884 1.00 87.69 298 ALA A C 1
ATOM 2292 O O . ALA A 1 298 ? 22.080 16.672 43.862 1.00 87.69 298 ALA A O 1
ATOM 2293 N N . VAL A 1 299 ? 22.229 17.041 41.654 1.00 86.81 299 VAL A N 1
ATOM 2294 C CA . VAL A 1 299 ? 20.824 16.704 41.366 1.00 86.81 299 VAL A CA 1
ATOM 2295 C C . VAL A 1 299 ? 20.534 15.233 41.673 1.00 86.81 299 VAL A C 1
ATOM 2297 O O . VAL A 1 299 ? 19.501 14.918 42.270 1.00 86.81 299 VAL A O 1
ATOM 2300 N N . LEU A 1 300 ? 21.439 14.319 41.310 1.00 87.88 300 LEU A N 1
ATOM 2301 C CA . LEU A 1 300 ? 21.290 12.895 41.621 1.00 87.88 300 LEU A CA 1
ATOM 2302 C C . LEU A 1 300 ? 21.343 12.627 43.132 1.00 87.88 300 LEU A C 1
ATOM 2304 O O . LEU A 1 300 ? 20.541 11.833 43.626 1.00 87.88 300 LEU A O 1
ATOM 2308 N N . ARG A 1 301 ? 22.217 13.315 43.877 1.00 91.31 301 ARG A N 1
ATOM 2309 C CA . ARG A 1 301 ? 22.269 13.258 45.347 1.00 91.31 301 ARG A CA 1
ATOM 2310 C C . ARG A 1 301 ? 20.967 13.751 45.972 1.00 91.31 301 ARG A C 1
ATOM 2312 O O . ARG A 1 301 ? 20.340 13.004 46.721 1.00 91.31 301 ARG A O 1
ATOM 2319 N N . ALA A 1 302 ? 20.492 14.931 45.577 1.00 89.00 302 ALA A N 1
ATOM 2320 C CA . ALA A 1 302 ? 19.232 15.487 46.069 1.00 89.00 302 ALA A CA 1
ATOM 2321 C C . ALA A 1 302 ? 18.033 14.567 45.772 1.00 89.00 302 ALA A C 1
ATOM 2323 O O . ALA A 1 302 ? 17.127 14.417 46.595 1.00 89.00 302 ALA A O 1
ATOM 2324 N N . ARG A 1 303 ? 18.024 13.904 44.608 1.00 89.62 303 ARG A N 1
ATOM 2325 C CA . ARG A 1 303 ? 16.990 12.922 44.263 1.00 89.62 303 ARG A CA 1
ATOM 2326 C C . ARG A 1 303 ? 17.043 11.688 45.166 1.00 89.62 303 ARG A C 1
ATOM 2328 O O . ARG A 1 303 ? 16.002 11.295 45.690 1.00 89.62 303 ARG A O 1
ATOM 2335 N N . ARG A 1 304 ? 18.232 11.121 45.398 1.00 92.00 304 ARG A N 1
ATOM 2336 C CA . ARG A 1 304 ? 18.419 9.977 46.310 1.00 92.00 304 ARG A CA 1
ATOM 2337 C C . ARG A 1 304 ? 17.986 10.314 47.736 1.00 92.00 304 ARG A C 1
ATOM 2339 O O . ARG A 1 304 ? 17.341 9.499 48.388 1.00 92.00 304 ARG A O 1
ATOM 2346 N N . GLU A 1 305 ? 18.274 11.524 48.210 1.00 92.19 305 GLU A N 1
ATOM 2347 C CA . GLU A 1 305 ? 17.829 11.985 49.529 1.00 92.19 305 GLU A CA 1
ATOM 2348 C C . GLU A 1 305 ? 16.304 12.086 49.632 1.00 92.19 305 GLU A C 1
ATOM 2350 O O . GLU A 1 305 ? 15.726 11.662 50.636 1.00 92.19 305 GLU A O 1
ATOM 2355 N N . ARG A 1 306 ? 15.635 12.604 48.593 1.00 89.75 306 ARG A N 1
ATOM 2356 C CA . ARG A 1 306 ? 14.165 12.659 48.539 1.00 89.75 306 ARG A CA 1
ATOM 2357 C C . ARG A 1 306 ? 13.548 11.263 48.547 1.00 89.75 306 ARG A C 1
ATOM 2359 O O . ARG A 1 306 ? 12.617 11.020 49.311 1.00 89.75 306 ARG A O 1
ATOM 2366 N N . GLU A 1 307 ? 14.091 10.340 47.757 1.00 89.81 307 GLU A N 1
ATOM 2367 C CA . GLU A 1 307 ? 13.641 8.943 47.714 1.00 89.81 307 GLU A CA 1
ATOM 2368 C C . GLU A 1 307 ? 13.855 8.243 49.071 1.00 89.81 307 GLU A C 1
ATOM 2370 O O . GLU A 1 307 ? 12.958 7.561 49.570 1.00 89.81 307 GLU A O 1
ATOM 2375 N N . ALA A 1 308 ? 14.988 8.487 49.736 1.00 91.44 308 ALA A N 1
ATOM 2376 C CA . ALA A 1 308 ? 15.265 7.955 51.070 1.00 91.44 308 ALA A CA 1
ATOM 2377 C C . ALA A 1 308 ? 14.319 8.520 52.146 1.00 91.44 308 ALA A C 1
ATOM 2379 O O . ALA A 1 308 ? 13.869 7.774 53.022 1.00 91.44 308 ALA A O 1
ATOM 2380 N N . ARG A 1 309 ? 13.988 9.819 52.092 1.00 92.69 309 ARG A N 1
ATOM 2381 C CA . ARG A 1 309 ? 12.996 10.436 52.991 1.00 92.69 309 ARG A CA 1
ATOM 2382 C C . ARG A 1 309 ? 11.608 9.837 52.775 1.00 92.69 309 ARG A C 1
ATOM 2384 O O . ARG A 1 309 ? 11.007 9.377 53.744 1.00 92.69 309 ARG A O 1
ATOM 2391 N N . ALA A 1 310 ? 11.162 9.732 51.523 1.00 89.12 310 ALA A N 1
ATOM 2392 C CA . ALA A 1 310 ? 9.878 9.124 51.179 1.00 89.12 310 ALA A CA 1
ATOM 2393 C C . ALA A 1 310 ? 9.785 7.661 51.657 1.00 89.12 310 ALA A C 1
ATOM 2395 O O . ALA A 1 310 ? 8.787 7.256 52.251 1.00 89.12 310 ALA A O 1
ATOM 2396 N N . ALA A 1 311 ? 10.853 6.873 51.492 1.00 90.50 311 ALA A N 1
ATOM 2397 C CA . ALA A 1 311 ? 10.902 5.495 51.980 1.00 90.50 311 ALA A CA 1
ATOM 2398 C C . ALA A 1 311 ? 10.830 5.403 53.517 1.00 90.50 311 ALA A C 1
ATOM 2400 O O . ALA A 1 311 ? 10.188 4.499 54.064 1.00 90.50 311 ALA A O 1
ATOM 2401 N N . ARG A 1 312 ? 11.469 6.335 54.240 1.00 93.38 312 ARG A N 1
ATOM 2402 C CA . ARG A 1 312 ? 11.387 6.411 55.710 1.00 93.38 312 ARG A CA 1
ATOM 2403 C C . ARG A 1 312 ? 9.978 6.772 56.177 1.00 93.38 312 ARG A C 1
ATOM 2405 O O . ARG A 1 312 ? 9.499 6.173 57.139 1.00 93.38 312 ARG A O 1
ATOM 2412 N N . GLU A 1 313 ? 9.316 7.709 55.507 1.00 91.38 313 GLU A N 1
ATOM 2413 C CA . GLU A 1 313 ? 7.933 8.094 55.807 1.00 91.38 313 GLU A CA 1
ATOM 2414 C C . GLU A 1 313 ? 6.955 6.946 55.542 1.00 91.38 313 GLU A C 1
ATOM 2416 O O . GLU A 1 313 ? 6.166 6.610 56.425 1.00 91.38 313 GLU A O 1
ATOM 2421 N N . ALA A 1 314 ? 7.091 6.249 54.410 1.00 88.38 314 ALA A N 1
ATOM 2422 C CA . ALA A 1 314 ? 6.286 5.070 54.091 1.00 88.38 314 ALA A CA 1
ATOM 2423 C C . ALA A 1 314 ? 6.443 3.951 55.139 1.00 88.38 314 ALA A C 1
ATOM 2425 O O . ALA A 1 314 ? 5.459 3.358 55.583 1.00 88.38 314 ALA A O 1
ATOM 2426 N N . ARG A 1 315 ? 7.672 3.695 55.615 1.00 91.50 315 ARG A N 1
ATOM 2427 C CA . ARG A 1 315 ? 7.924 2.725 56.700 1.00 91.50 315 ARG A CA 1
ATOM 2428 C C . ARG A 1 315 ? 7.310 3.156 58.035 1.00 91.50 315 ARG A C 1
ATOM 2430 O O . ARG A 1 315 ? 6.843 2.299 58.786 1.00 91.50 315 ARG A O 1
ATOM 2437 N N . LYS A 1 316 ? 7.316 4.456 58.355 1.00 90.12 316 LYS A N 1
ATOM 2438 C CA . LYS A 1 316 ? 6.661 4.990 59.562 1.00 90.12 316 LYS A CA 1
ATOM 2439 C C . LYS A 1 316 ? 5.139 4.845 59.481 1.00 90.12 316 LYS A C 1
ATOM 2441 O O . LYS A 1 316 ? 4.543 4.434 60.474 1.00 90.12 316 LYS A O 1
ATOM 2446 N N . ALA A 1 317 ? 4.540 5.116 58.321 1.00 85.00 317 ALA A N 1
ATOM 2447 C CA . ALA A 1 317 ? 3.110 4.923 58.079 1.00 85.00 317 ALA A CA 1
ATOM 2448 C C . ALA A 1 317 ? 2.707 3.447 58.257 1.00 85.00 317 ALA A C 1
ATOM 2450 O O . ALA A 1 317 ? 1.869 3.141 59.099 1.00 85.00 317 ALA A O 1
ATOM 2451 N N . ALA A 1 318 ? 3.422 2.518 57.614 1.00 84.00 318 ALA A N 1
ATOM 2452 C CA . ALA A 1 318 ? 3.165 1.080 57.748 1.00 84.00 318 ALA A CA 1
ATOM 2453 C C . ALA A 1 318 ? 3.314 0.546 59.192 1.00 84.00 318 ALA A C 1
ATOM 2455 O O . ALA A 1 318 ? 2.625 -0.393 59.591 1.00 84.00 318 ALA A O 1
ATOM 2456 N N . ARG A 1 319 ? 4.212 1.127 60.006 1.00 84.88 319 ARG A N 1
ATOM 2457 C CA . ARG A 1 319 ? 4.332 0.781 61.437 1.00 84.88 319 ARG A CA 1
ATOM 2458 C C . ARG A 1 319 ? 3.185 1.333 62.286 1.00 84.88 319 ARG A C 1
ATOM 2460 O O . ARG A 1 319 ? 2.840 0.693 63.277 1.00 84.88 319 ARG A O 1
ATOM 2467 N N . ARG A 1 320 ? 2.624 2.495 61.932 1.00 81.38 320 ARG A N 1
ATOM 2468 C CA . ARG A 1 320 ? 1.433 3.045 62.599 1.00 81.38 320 ARG A CA 1
ATOM 2469 C C . ARG A 1 320 ? 0.213 2.173 62.326 1.00 81.38 320 ARG A C 1
ATOM 2471 O O . ARG A 1 320 ? -0.443 1.802 63.288 1.00 81.38 320 ARG A O 1
ATOM 2478 N N . ASP A 1 321 ? 0.010 1.737 61.085 1.00 79.94 321 ASP A N 1
ATOM 2479 C CA . ASP A 1 321 ? -1.100 0.837 60.736 1.00 79.94 321 ASP A CA 1
ATOM 2480 C C . ASP A 1 321 ? -1.028 -0.497 61.495 1.00 79.94 321 ASP A C 1
ATOM 2482 O O . ASP A 1 321 ? -2.036 -0.986 61.992 1.00 79.94 321 ASP A O 1
ATOM 2486 N N . ARG A 1 322 ? 0.176 -1.060 61.692 1.00 76.12 322 ARG A N 1
ATOM 2487 C CA . ARG A 1 322 ? 0.350 -2.291 62.491 1.00 76.12 322 ARG A CA 1
ATOM 2488 C C . ARG A 1 322 ? 0.140 -2.116 63.997 1.00 76.12 322 ARG A C 1
ATOM 2490 O O . ARG A 1 322 ? -0.138 -3.103 64.664 1.00 76.12 322 ARG A O 1
ATOM 2497 N N . ARG A 1 323 ? 0.323 -0.911 64.549 1.00 71.12 323 ARG A N 1
ATOM 2498 C CA . ARG A 1 323 ? 0.094 -0.627 65.982 1.00 71.12 323 ARG A CA 1
ATOM 2499 C C . ARG A 1 323 ? -1.309 -0.091 66.270 1.00 71.12 323 ARG A C 1
ATOM 2501 O O . ARG A 1 323 ? -1.744 -0.175 67.409 1.00 71.12 323 ARG A O 1
ATOM 2508 N N . GLY A 1 324 ? -1.979 0.467 65.263 1.00 64.25 324 GLY A N 1
ATOM 2509 C CA . GLY A 1 324 ? -3.365 0.932 65.322 1.00 64.25 324 GLY A CA 1
ATOM 2510 C C . GLY A 1 324 ? -4.395 -0.142 64.971 1.00 64.25 324 GLY A C 1
ATOM 2511 O O . GLY A 1 324 ? -5.584 0.154 65.005 1.00 64.25 324 GLY A O 1
ATOM 2512 N N . GLY A 1 325 ? -3.957 -1.368 64.648 1.00 57.97 325 GLY A N 1
ATOM 2513 C CA . GLY A 1 325 ? -4.816 -2.547 64.638 1.00 57.97 325 GLY A CA 1
ATOM 2514 C C . GLY A 1 325 ? -5.382 -2.748 66.037 1.00 57.97 325 GLY A C 1
ATOM 2515 O O . GLY A 1 325 ? -4.705 -3.265 66.923 1.00 57.97 325 GLY A O 1
ATOM 2516 N N . THR A 1 326 ? -6.595 -2.245 66.227 1.00 56.72 326 THR A N 1
ATOM 2517 C CA . THR A 1 326 ? -7.419 -2.399 67.415 1.00 56.72 326 THR A CA 1
ATOM 2518 C C . THR A 1 326 ? -7.440 -3.867 67.843 1.00 56.72 326 THR A C 1
ATOM 2520 O O . THR A 1 326 ? -7.630 -4.738 66.988 1.00 56.72 326 THR A O 1
ATOM 2523 N N . PRO A 1 327 ? -7.271 -4.173 69.143 1.00 55.41 327 PRO A N 1
ATOM 2524 C CA . PRO A 1 327 ? -7.689 -5.464 69.656 1.00 55.41 327 PRO A CA 1
ATOM 2525 C C . PRO A 1 327 ? -9.199 -5.535 69.428 1.00 55.41 327 PRO A C 1
ATOM 2527 O O . PRO A 1 327 ? -9.969 -4.823 70.066 1.00 55.41 327 PRO A O 1
ATOM 2530 N N . SER A 1 328 ? -9.604 -6.308 68.421 1.00 52.47 328 SER A N 1
ATOM 2531 C CA . SER A 1 328 ? -10.994 -6.707 68.259 1.00 52.47 328 SER A CA 1
ATOM 2532 C C . SER A 1 328 ? -11.338 -7.544 69.479 1.00 52.47 328 SER A C 1
ATOM 2534 O O . SER A 1 328 ? -10.817 -8.646 69.643 1.00 52.47 328 SER A O 1
ATOM 2536 N N . ASP A 1 329 ? -12.162 -6.968 70.344 1.00 53.34 329 ASP A N 1
ATOM 2537 C CA . ASP A 1 329 ? -12.885 -7.678 71.382 1.00 53.34 329 ASP A CA 1
ATOM 2538 C C . ASP A 1 329 ? -13.664 -8.850 70.767 1.00 53.34 329 ASP A C 1
ATOM 2540 O O . ASP A 1 329 ? -14.465 -8.643 69.854 1.00 53.34 329 ASP A O 1
ATOM 2544 N N . ARG A 1 330 ? -13.441 -10.022 71.376 1.00 47.69 330 ARG A N 1
ATOM 2545 C CA . ARG A 1 330 ? -14.274 -11.239 71.430 1.00 47.69 330 ARG A CA 1
ATOM 2546 C C . ARG A 1 330 ? -14.353 -12.134 70.196 1.00 47.69 330 ARG A C 1
ATOM 2548 O O . ARG A 1 330 ? -14.973 -11.751 69.184 1.00 47.69 330 ARG A O 1
#

Foldseek 3Di:
DDPDDPDPDPVPPDPPPFDDPVCLVCQLVVLLVQLVVLVVVVVVVVCVLCVLLVCQQPPDLVVVVLLLCCVVPVPVSVVVCVVVLQVQLLCQFQVNQLSCLQRVLSSVLSNVRSVLSPDPVCSPPGHWAWDFAAFPQFDDDRPVGGDTPTSHDPDDDPSNVVSVLSNSSSTGDDVQLSVLRSLSSQLSVLQSSLSHPNDDVVSSVVSNVVSVVSNVSSVVSNVVSSCCVPVVVVVVVVVVVVCVVCVVVVVPDPPPPPDDQPDPVVVVVVVVVVVVVVVVVVVVVPDDPVNVVVVVVVVVVVVVVVVVVVVVVVVVVVVVVVVPPDPPDD

pLDDT: mean 81.21, std 16.33, range [38.66, 98.31]

Sequence (330 aa):
MTGPAPAPDPRTSRDATPPGTAALLLRPVGYLAIGLVWTAIGLFVVGLYLAVAAYGLFEPPADQEPWAELVASPGAVLGRLAVLAPIVVVLAGPVAWYLSCAIWPLAALSFVYAGRALRPSYRGDRLSFTSHAAPGTTLGPPVPGPVAMSLQPQRRSRLTDTLMRFYACGWNLDLRELWPAVPAGIAWVLASTGASTALPSGWRVGLVVAAVPFALWSVVALRRAWTWRFHRERARLAARRRLERHGDQYRIDPRVVRTRPQSPEHRAGVEAERAEARVAQDRLTSLTSDEIGERREAVLRARREREARAAREARKAARRDRRGGTPSDR

Organism: NCBI:txid1350482

Secondary structure (DSSP, 8-state):
-PPPPPPPPTTTSS--SPPPHHHHHHHHHHHHHHHHHHHHHHHHHHHHHHHHHHHHHHS-GGG-HHHHHHHH-HHHHHHHHHHHHHHHHHIIIIIHHHHHHHHHHHHHHHHHHHHHHTSGGGTTPPPPP-EEEPTTSSSSS--SS-EEE-S--SS--HHHHHHHHHHHHHHS--HHHHHHHHHHHHHHHHHHHHH-TTS-HHHHHHHHHHHHHHHHHHHHHHHHHHHHHHHHHHHHHHHHHHHHHSHHHHTT-GGGS-----SHHHHHHHHHHHHHHHHHHHHHHT--HHHHHHHHHHHHHHHHHHHHHHHHHHHHHHHHHHHS------